Protein AF-A0A8S3IMQ6-F1 (afdb_monomer)

Foldseek 3Di:
DDPPPPPPVLVVLQVLLCPVPPWAWDDWDADPVNQKIWTDTPDQKIFIAGCVQVVVVCVVDPDDPSDNRTNGGPDIDDGDWFWDDWDQAQVLFKIWTATPQRWIWIDGNVVRDTDDTPGNDDRVVVNVVRHDPHHFFHQWDWDRPVRDTDIGGDPVRNPRGDDQVVVVCVVPDDDDDDDDDDD

Nearest PDB structures (foldseek):
  7ay2-assembly2_D  TM=9.056E-01  e=8.670E-15  Homo sapiens
  7ay0-assembly1_A  TM=9.031E-01  e=1.146E-14  Homo sapiens
  7ay0-assembly2_C  TM=9.051E-01  e=1.695E-14  Homo sapiens
  5l8e-assembly2_B  TM=9.290E-01  e=4.898E-14  Homo sapiens
  7ay2-assembly1_A  TM=8.821E-01  e=2.004E-14  Homo sapiens

pLDDT: mean 77.02, std 19.08, range [32.56, 97.56]

Secondary structure (DSSP, 8-state):
-------HHHHHHHHTTSTTS---EEEEEE-TTSSEEEEEESSS-EEEEE-HHHHHHHTT-SS-----S--S-SEEEPPPP-EEEEEE-TTSSEEEEEETT--EEEEETTTTEEEEEEES--HHHHHHHH--S-------EEE-TTSS-EEE--TTTTTS----HHHHHTTS-----------

Structure (mmCIF, N/CA/C/O backbone):
data_AF-A0A8S3IMQ6-F1
#
_entry.id   AF-A0A8S3IMQ6-F1
#
loop_
_atom_site.group_PDB
_atom_site.id
_atom_site.type_symbol
_atom_site.label_atom_id
_atom_site.label_alt_id
_atom_site.label_comp_id
_atom_site.label_asym_id
_atom_site.label_entity_id
_atom_site.label_seq_id
_atom_site.pdbx_PDB_ins_code
_atom_site.Cartn_x
_atom_site.Cartn_y
_atom_site.Cartn_z
_atom_site.occupancy
_atom_site.B_iso_or_equiv
_atom_site.auth_seq_id
_atom_site.auth_comp_id
_atom_site.auth_asym_id
_atom_site.auth_atom_id
_atom_site.pdbx_PDB_model_num
ATOM 1 N N . MET A 1 1 ? 38.918 -11.185 -25.457 1.00 32.88 1 MET A N 1
ATOM 2 C CA . MET A 1 1 ? 38.053 -10.556 -24.440 1.00 32.88 1 MET A CA 1
ATOM 3 C C . MET A 1 1 ? 37.916 -9.093 -24.823 1.00 32.88 1 MET A C 1
ATOM 5 O O . MET A 1 1 ? 38.866 -8.353 -24.636 1.00 32.88 1 MET A O 1
ATOM 9 N N . LYS A 1 2 ? 36.839 -8.713 -25.523 1.00 32.56 2 LYS A N 1
ATOM 10 C CA . LYS A 1 2 ? 36.611 -7.314 -25.914 1.00 32.56 2 LYS A CA 1
ATOM 11 C C . LYS A 1 2 ? 35.702 -6.683 -24.869 1.00 32.56 2 LYS A C 1
ATOM 13 O O . LYS A 1 2 ? 34.515 -6.993 -24.829 1.00 32.56 2 LYS A O 1
ATOM 18 N N . GLU A 1 3 ? 36.287 -5.837 -24.032 1.00 44.09 3 GLU A N 1
ATOM 19 C CA . GLU A 1 3 ? 35.567 -4.811 -23.286 1.00 44.09 3 GLU A CA 1
ATOM 20 C C . GLU A 1 3 ? 34.950 -3.854 -24.311 1.00 44.09 3 GLU A C 1
ATOM 22 O O . GLU A 1 3 ? 35.585 -2.924 -24.799 1.00 44.09 3 GLU A O 1
ATOM 27 N N . ASN A 1 4 ? 33.715 -4.138 -24.720 1.00 37.56 4 ASN A N 1
ATOM 28 C CA . ASN A 1 4 ? 32.921 -3.197 -25.494 1.00 37.56 4 ASN A CA 1
ATOM 29 C C . ASN A 1 4 ? 32.279 -2.232 -24.503 1.00 37.56 4 ASN A C 1
ATOM 31 O O . ASN A 1 4 ? 31.148 -2.430 -24.059 1.00 37.56 4 ASN A O 1
ATOM 35 N N . CYS A 1 5 ? 33.052 -1.208 -24.143 1.00 39.75 5 CYS A N 1
ATOM 36 C CA . CYS A 1 5 ? 32.560 0.011 -23.526 1.00 39.75 5 CYS A CA 1
ATOM 37 C C . CYS A 1 5 ? 31.350 0.500 -24.328 1.00 39.75 5 CYS A C 1
ATOM 39 O O . CYS A 1 5 ? 31.489 0.992 -25.448 1.00 39.75 5 CYS A O 1
ATOM 41 N N . LEU A 1 6 ? 30.152 0.337 -23.769 1.00 44.81 6 LEU A N 1
ATOM 42 C CA . LEU A 1 6 ? 28.967 1.040 -24.239 1.00 44.81 6 LEU A CA 1
ATOM 43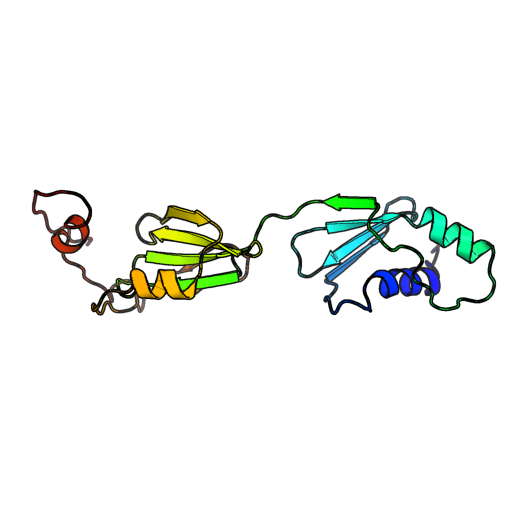 C C . LEU A 1 6 ? 29.291 2.528 -24.140 1.00 44.81 6 LEU A C 1
ATOM 45 O O . LEU A 1 6 ? 29.404 3.074 -23.044 1.00 44.81 6 LEU A O 1
ATOM 49 N N . ASN A 1 7 ? 29.531 3.154 -25.292 1.00 46.91 7 ASN A N 1
ATOM 50 C CA . ASN A 1 7 ? 29.884 4.560 -25.372 1.00 46.91 7 ASN A CA 1
ATOM 51 C C . ASN A 1 7 ? 28.842 5.375 -24.597 1.00 46.91 7 ASN A C 1
ATOM 53 O O . ASN A 1 7 ? 27.650 5.317 -24.913 1.00 46.91 7 ASN A O 1
ATOM 57 N N . LEU A 1 8 ? 29.328 6.134 -23.608 1.00 46.44 8 LEU A N 1
ATOM 58 C CA . LEU A 1 8 ? 28.634 7.140 -22.793 1.00 46.44 8 LEU A CA 1
ATOM 59 C C . LEU A 1 8 ? 27.452 7.860 -23.487 1.00 46.44 8 LEU A C 1
ATOM 61 O O . LEU A 1 8 ? 26.418 8.000 -22.835 1.00 46.44 8 LEU A O 1
ATOM 65 N N . PRO A 1 9 ? 27.505 8.250 -24.781 1.00 51.69 9 PRO A N 1
ATOM 66 C CA . PRO A 1 9 ? 26.341 8.793 -25.491 1.00 51.69 9 PRO A CA 1
ATOM 67 C C . PRO A 1 9 ? 25.089 7.897 -25.457 1.00 51.69 9 PRO A C 1
ATOM 69 O O . PRO A 1 9 ? 23.996 8.405 -25.238 1.00 51.69 9 PRO A O 1
ATOM 72 N N . THR A 1 10 ? 25.216 6.574 -25.578 1.00 51.28 10 THR A N 1
ATOM 73 C CA . THR A 1 10 ? 24.073 5.634 -25.610 1.00 51.28 10 THR A CA 1
ATOM 74 C C . THR A 1 10 ? 23.289 5.625 -24.292 1.00 51.28 10 THR A C 1
ATOM 76 O O . THR A 1 10 ? 22.059 5.562 -24.299 1.00 51.28 10 THR A O 1
ATOM 79 N N . LEU A 1 11 ? 23.989 5.747 -23.154 1.00 51.75 11 LEU A N 1
ATOM 80 C CA . LEU A 1 11 ? 23.360 5.901 -21.838 1.00 51.75 11 LEU A CA 1
ATOM 81 C C . LEU A 1 11 ? 22.722 7.289 -21.672 1.00 51.75 11 LEU A C 1
ATOM 83 O O . LEU A 1 11 ? 21.604 7.390 -21.167 1.00 51.75 11 LEU A O 1
ATOM 87 N N . PHE A 1 12 ? 23.397 8.350 -22.129 1.00 51.84 12 PHE A N 1
ATOM 88 C CA . PHE A 1 12 ? 22.910 9.732 -22.016 1.00 51.84 12 PHE A CA 1
ATOM 89 C C . PHE A 1 12 ? 21.606 9.980 -22.790 1.00 51.84 12 PHE A C 1
ATOM 91 O O . PHE A 1 12 ? 20.726 10.691 -22.310 1.00 51.84 12 PHE A O 1
ATOM 98 N N . ILE A 1 13 ? 21.441 9.351 -23.953 1.00 53.94 13 ILE A N 1
ATOM 99 C CA . ILE A 1 13 ? 20.248 9.502 -24.805 1.00 53.94 13 ILE A CA 1
ATOM 100 C C . ILE A 1 13 ? 19.014 8.882 -24.158 1.00 53.94 13 ILE A C 1
ATOM 102 O O . ILE A 1 13 ? 17.913 9.419 -24.261 1.00 53.94 13 ILE A O 1
ATOM 106 N N . CYS A 1 14 ? 19.194 7.773 -23.443 1.00 49.59 14 CYS A N 1
ATOM 107 C CA . CYS A 1 14 ? 18.084 7.094 -22.794 1.00 49.59 14 CYS A CA 1
ATOM 108 C C . CYS A 1 14 ? 17.661 7.760 -21.480 1.00 49.59 14 CYS A C 1
ATOM 110 O O . CYS A 1 14 ? 16.482 7.749 -21.138 1.00 49.59 14 CYS A O 1
ATOM 112 N N . LEU A 1 15 ? 18.598 8.396 -20.767 1.00 52.50 15 LEU A N 1
ATOM 113 C CA . LEU A 1 15 ? 18.310 9.202 -19.573 1.00 52.50 15 LEU A CA 1
ATOM 114 C C . LEU A 1 15 ? 17.386 10.396 -19.872 1.00 52.50 15 LEU A C 1
ATOM 116 O O . LEU A 1 15 ? 16.658 10.850 -18.986 1.00 52.50 15 LEU A O 1
ATOM 120 N N . ASN A 1 16 ? 17.368 10.870 -21.122 1.00 50.09 16 ASN A N 1
ATOM 121 C CA . ASN A 1 16 ? 16.532 11.991 -21.550 1.00 50.09 16 ASN A CA 1
ATOM 122 C C . ASN A 1 16 ? 15.062 11.618 -21.819 1.00 50.09 16 ASN A C 1
ATOM 124 O O . ASN A 1 16 ? 14.226 12.508 -21.967 1.00 50.09 16 ASN A O 1
ATOM 128 N N . ILE A 1 17 ? 14.716 10.324 -21.829 1.00 52.12 17 ILE A N 1
ATOM 129 C CA . ILE A 1 17 ? 13.352 9.838 -22.100 1.00 52.12 17 ILE A CA 1
ATOM 130 C C . ILE A 1 17 ? 12.335 10.341 -21.057 1.00 52.12 17 ILE A C 1
ATOM 132 O O . ILE A 1 17 ? 11.174 10.563 -21.393 1.00 52.12 17 ILE A O 1
ATOM 136 N N . GLU A 1 18 ? 12.753 10.608 -19.816 1.00 47.97 18 GLU A N 1
ATOM 137 C CA . GLU A 1 18 ? 11.851 11.085 -18.753 1.00 47.97 18 GLU A CA 1
ATOM 138 C C . GLU A 1 18 ? 12.381 12.316 -17.987 1.00 47.97 18 GLU A C 1
ATOM 140 O O . GLU A 1 18 ? 11.751 12.724 -17.022 1.00 47.97 18 GLU A O 1
ATOM 145 N N . GLN A 1 19 ? 13.446 13.015 -18.418 1.00 43.16 19 GLN A N 1
ATOM 146 C CA . GLN A 1 19 ? 13.902 14.238 -17.711 1.00 43.16 19 GLN A CA 1
ATOM 147 C C . GLN A 1 19 ? 12.837 15.356 -17.629 1.00 43.16 19 GLN A C 1
ATOM 149 O O . GLN A 1 19 ? 12.879 16.180 -16.716 1.00 43.16 19 GLN A O 1
ATOM 154 N N . LYS A 1 20 ? 11.819 15.361 -18.505 1.00 47.69 20 LYS A N 1
ATOM 155 C CA . LYS A 1 20 ? 10.657 16.268 -18.377 1.00 47.69 20 LYS A CA 1
ATOM 156 C C . LYS A 1 20 ? 9.669 15.876 -17.267 1.00 47.69 20 LYS A C 1
ATOM 158 O O . LYS A 1 20 ? 8.802 16.673 -16.915 1.00 47.69 20 LYS A O 1
ATOM 163 N N . ARG A 1 21 ? 9.785 14.682 -16.687 1.00 48.31 21 ARG A N 1
ATOM 164 C CA . ARG A 1 21 ? 8.952 14.165 -15.596 1.00 48.31 21 ARG A CA 1
ATOM 165 C C . ARG A 1 21 ? 9.867 13.760 -14.443 1.00 48.31 21 ARG A C 1
ATOM 167 O O . ARG A 1 21 ? 10.487 12.713 -14.472 1.00 48.31 21 ARG A O 1
ATOM 174 N N . LYS A 1 22 ? 9.949 14.606 -13.413 1.00 50.91 22 LYS A N 1
ATOM 175 C CA . LYS A 1 22 ? 10.718 14.392 -12.171 1.00 50.91 22 LYS A CA 1
ATOM 176 C C . LYS A 1 22 ? 10.453 13.008 -11.536 1.00 50.91 22 LYS A C 1
ATOM 178 O O . LYS A 1 22 ? 9.618 12.899 -10.641 1.00 50.91 22 LYS A O 1
ATOM 183 N N . LYS A 1 23 ? 11.136 11.952 -11.975 1.00 58.09 23 LYS A N 1
ATOM 184 C CA . LYS A 1 23 ? 11.059 10.608 -11.389 1.00 58.09 23 LYS A CA 1
ATOM 185 C C . LYS A 1 23 ? 12.464 10.098 -11.121 1.00 58.09 23 LYS A C 1
ATOM 187 O O . LYS A 1 23 ? 13.335 10.176 -11.981 1.00 58.09 23 LYS A O 1
ATOM 192 N N . ASN A 1 24 ? 12.672 9.597 -9.908 1.00 71.75 24 ASN A N 1
ATOM 193 C CA . ASN A 1 24 ? 13.955 9.048 -9.494 1.00 71.75 24 ASN A CA 1
ATOM 194 C C . ASN A 1 24 ? 14.113 7.647 -10.096 1.00 71.75 24 ASN A C 1
ATOM 196 O O . ASN A 1 24 ? 13.245 6.786 -9.923 1.00 71.75 24 ASN A O 1
ATOM 200 N N . TYR A 1 25 ? 15.215 7.433 -10.807 1.00 73.12 25 TYR A N 1
ATOM 201 C CA . TYR A 1 25 ? 15.600 6.125 -11.323 1.00 73.12 25 TYR A CA 1
ATOM 202 C C . TYR A 1 25 ? 16.311 5.337 -10.225 1.00 73.12 25 TYR A C 1
ATOM 204 O O . TYR A 1 25 ? 17.167 5.889 -9.535 1.00 73.12 25 TYR A O 1
ATOM 212 N N . PHE A 1 26 ? 15.981 4.054 -10.079 1.00 79.56 26 PHE A N 1
ATOM 213 C CA . PHE A 1 26 ? 16.709 3.169 -9.167 1.00 79.56 26 PHE A CA 1
ATOM 214 C C . PHE A 1 26 ? 17.765 2.366 -9.901 1.00 79.56 26 PHE A C 1
ATOM 216 O O . PHE A 1 26 ? 18.920 2.324 -9.484 1.00 79.56 26 PHE A O 1
ATOM 223 N N . LYS A 1 27 ? 17.368 1.720 -10.998 1.00 84.44 27 LYS A N 1
ATOM 224 C CA . LYS A 1 27 ? 18.270 0.898 -11.789 1.00 84.44 27 LYS A CA 1
ATOM 225 C C . LYS A 1 27 ? 17.901 0.962 -13.261 1.00 84.44 27 LYS A C 1
ATOM 227 O O . LYS A 1 27 ? 16.730 0.995 -13.634 1.00 84.44 27 LYS A O 1
ATOM 232 N N . VAL A 1 28 ? 18.937 0.953 -14.085 1.00 86.12 28 VAL A N 1
ATOM 233 C CA . VAL A 1 28 ? 18.842 0.839 -15.534 1.00 86.12 28 VAL A CA 1
ATOM 234 C C . VAL A 1 28 ? 19.688 -0.359 -15.946 1.00 86.12 28 VAL A C 1
ATOM 236 O O . VAL A 1 28 ? 20.832 -0.475 -15.514 1.00 86.12 28 VAL A O 1
ATOM 239 N N . GLU A 1 29 ? 19.124 -1.260 -16.742 1.00 87.00 29 GLU A N 1
ATOM 240 C CA . GLU A 1 29 ? 19.777 -2.488 -17.193 1.00 87.00 29 GLU A CA 1
ATOM 241 C C . GLU A 1 29 ? 19.602 -2.634 -18.704 1.00 87.00 29 GLU A C 1
ATOM 243 O O . GLU A 1 29 ? 18.522 -2.398 -19.249 1.00 87.00 29 GLU A O 1
ATOM 248 N N . LEU A 1 30 ? 20.663 -3.034 -19.394 1.00 85.62 30 LEU A N 1
ATOM 249 C CA . LEU A 1 30 ? 20.612 -3.257 -20.828 1.00 85.62 30 LEU A CA 1
ATOM 250 C C . LEU A 1 30 ? 20.227 -4.716 -21.117 1.00 85.62 30 LEU A C 1
ATOM 252 O O . LEU A 1 30 ? 20.718 -5.643 -20.477 1.00 85.62 30 LEU A O 1
ATOM 256 N N . GLY A 1 31 ? 19.340 -4.934 -22.088 1.00 81.94 31 GLY A N 1
ATOM 257 C CA . GLY A 1 31 ? 18.966 -6.274 -22.536 1.00 81.94 31 GLY A CA 1
ATOM 258 C C . GLY A 1 31 ? 20.162 -7.044 -23.108 1.00 81.94 31 GLY A C 1
ATOM 259 O O . GLY A 1 31 ? 21.151 -6.448 -23.534 1.00 81.94 31 GLY A O 1
ATOM 260 N N . LYS A 1 32 ? 20.05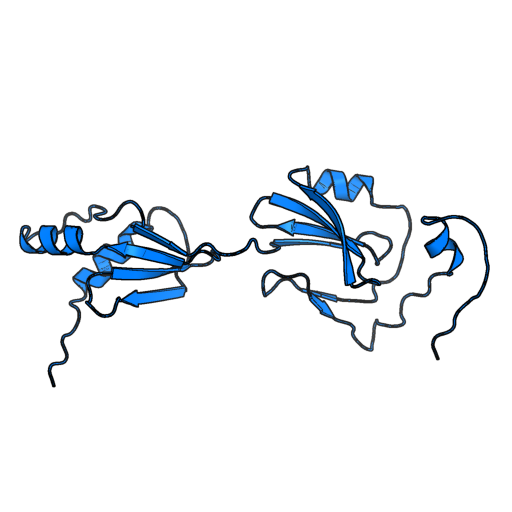4 -8.379 -23.169 1.00 79.38 32 LYS A N 1
ATOM 261 C CA . LYS A 1 32 ? 21.147 -9.286 -23.589 1.00 79.38 32 LYS A CA 1
ATOM 262 C C . LYS A 1 32 ? 21.776 -8.919 -24.939 1.00 79.38 32 LYS A C 1
ATOM 264 O O . LYS A 1 32 ? 22.980 -9.057 -25.109 1.00 79.38 32 LYS A O 1
ATOM 269 N N . GLU A 1 33 ? 20.967 -8.436 -25.877 1.00 80.94 33 GLU A N 1
ATOM 270 C CA . GLU A 1 33 ? 21.401 -8.045 -27.227 1.00 80.94 33 GLU A CA 1
ATOM 271 C C . GLU A 1 33 ? 21.779 -6.563 -27.344 1.00 80.94 33 GLU A C 1
ATOM 273 O O . GLU A 1 33 ? 22.034 -6.074 -28.437 1.00 80.94 33 GLU A O 1
ATOM 278 N N . GLN A 1 34 ? 21.789 -5.821 -26.235 1.00 78.88 34 GLN A N 1
ATOM 279 C CA . GLN A 1 34 ? 22.108 -4.392 -26.190 1.00 78.88 34 GLN A CA 1
ATOM 280 C C . GLN A 1 34 ? 21.159 -3.476 -26.990 1.00 78.88 34 GLN A C 1
ATOM 282 O O . GLN A 1 34 ? 21.454 -2.307 -27.220 1.00 78.88 34 GLN A O 1
ATOM 287 N N . GLN A 1 35 ? 19.986 -3.989 -27.372 1.00 80.62 35 GLN A N 1
ATOM 288 C CA . GLN A 1 35 ? 18.961 -3.271 -28.144 1.00 80.62 35 GLN A CA 1
ATOM 289 C C . GLN A 1 35 ? 17.719 -2.900 -27.328 1.00 80.62 35 GLN A C 1
ATOM 291 O O . GLN A 1 35 ? 16.755 -2.366 -27.873 1.00 80.62 35 GLN A O 1
ATOM 296 N N . GLN A 1 36 ? 17.716 -3.210 -26.035 1.00 85.69 36 GLN A N 1
ATOM 297 C CA . GLN A 1 36 ? 16.610 -2.939 -25.126 1.00 85.69 36 GLN A CA 1
ATOM 298 C C . GLN A 1 36 ? 17.157 -2.316 -23.857 1.00 85.69 36 GLN A C 1
ATOM 300 O O . GLN A 1 36 ? 18.205 -2.737 -23.371 1.00 85.69 36 GLN A O 1
ATOM 305 N N . LEU A 1 37 ? 16.426 -1.363 -23.302 1.00 86.00 37 LEU A N 1
ATOM 306 C CA . LEU A 1 37 ? 16.737 -0.740 -22.033 1.00 86.00 37 LEU A CA 1
ATOM 307 C C . LEU A 1 37 ? 15.608 -0.986 -21.048 1.00 86.00 37 LEU A C 1
ATOM 309 O O . LEU A 1 37 ? 14.483 -0.551 -21.270 1.00 86.00 37 LEU A O 1
ATOM 313 N N . TRP A 1 38 ? 15.932 -1.641 -19.946 1.00 88.19 38 TRP A N 1
ATOM 314 C CA . TRP A 1 38 ? 15.038 -1.863 -18.825 1.00 88.19 38 TRP A CA 1
ATOM 315 C C . TRP A 1 38 ? 15.289 -0.800 -17.766 1.00 88.19 38 TRP A C 1
ATOM 317 O O . TRP A 1 38 ? 16.430 -0.581 -17.363 1.00 88.19 38 TRP A O 1
ATOM 327 N N . VAL A 1 39 ? 14.230 -0.145 -17.299 1.00 88.62 39 VAL A N 1
ATOM 328 C CA . VAL A 1 39 ? 14.326 0.891 -16.266 1.00 88.62 39 VAL A CA 1
ATOM 329 C C . VAL A 1 39 ? 13.355 0.584 -15.141 1.00 88.62 39 VAL A C 1
ATOM 331 O O . VAL A 1 39 ? 12.158 0.381 -15.371 1.00 88.62 39 VAL A O 1
ATOM 334 N N . SER A 1 40 ? 13.875 0.596 -13.917 1.00 88.56 40 SER A N 1
ATOM 335 C CA . SER A 1 40 ? 13.087 0.622 -12.692 1.00 88.56 40 SER A CA 1
ATOM 336 C C . SER A 1 40 ? 13.103 2.021 -12.077 1.00 88.56 40 SER A C 1
ATOM 338 O O . SER A 1 40 ? 14.122 2.722 -12.047 1.00 88.56 40 SER A O 1
ATOM 340 N N . THR A 1 41 ? 11.940 2.442 -11.591 1.00 88.19 41 THR A N 1
ATOM 341 C CA . THR A 1 41 ? 11.719 3.764 -10.989 1.00 88.19 41 THR A CA 1
ATOM 342 C C . THR A 1 41 ? 11.084 3.603 -9.611 1.00 88.19 41 THR A C 1
ATOM 344 O O . THR A 1 41 ? 10.910 2.485 -9.134 1.00 88.19 41 THR A O 1
ATOM 347 N N . THR A 1 42 ? 10.700 4.708 -8.974 1.00 85.62 42 THR A N 1
ATOM 348 C CA . THR A 1 42 ? 9.884 4.695 -7.747 1.00 85.62 42 THR A CA 1
ATOM 349 C C . THR A 1 42 ? 8.481 4.109 -7.922 1.00 85.62 42 THR A C 1
ATOM 351 O O . THR A 1 42 ? 7.810 3.826 -6.928 1.00 85.62 42 THR A O 1
ATOM 354 N N . GLU A 1 43 ? 8.024 3.921 -9.160 1.00 85.44 43 GLU A N 1
ATOM 355 C CA . GLU A 1 43 ? 6.807 3.174 -9.468 1.00 85.44 43 GLU A CA 1
ATOM 356 C C . GLU A 1 43 ? 7.065 1.665 -9.434 1.00 85.44 43 GLU A C 1
ATOM 358 O O . GLU A 1 43 ? 8.162 1.197 -9.725 1.00 85.44 43 GLU A O 1
ATOM 363 N N . SER A 1 44 ? 6.022 0.888 -9.150 1.00 89.00 44 SER A N 1
ATOM 364 C CA . SER A 1 44 ? 6.093 -0.577 -9.175 1.00 89.00 44 SER A CA 1
ATOM 365 C C . SER A 1 44 ? 6.205 -1.153 -10.595 1.00 89.00 44 SER A C 1
ATOM 367 O O . SER A 1 44 ? 6.550 -2.322 -10.756 1.00 89.00 44 SER A O 1
ATOM 369 N N . ASN A 1 45 ? 5.939 -0.344 -11.625 1.00 90.38 45 ASN A N 1
ATOM 370 C CA . ASN A 1 45 ? 6.060 -0.744 -13.022 1.00 90.38 45 ASN A CA 1
ATOM 371 C C . ASN A 1 45 ? 7.523 -0.768 -13.469 1.00 90.38 45 ASN A C 1
ATOM 373 O O . ASN A 1 45 ? 8.256 0.208 -13.289 1.00 90.38 45 ASN A O 1
ATOM 377 N N . ILE A 1 46 ? 7.908 -1.834 -14.167 1.00 91.81 46 ILE A N 1
ATOM 378 C CA . ILE A 1 46 ? 9.189 -1.905 -14.873 1.00 91.81 46 ILE A CA 1
ATOM 379 C C . ILE A 1 46 ? 8.912 -1.677 -16.349 1.00 91.81 46 ILE A C 1
ATOM 381 O O . ILE A 1 46 ? 8.033 -2.303 -16.941 1.00 91.81 46 ILE A O 1
ATOM 385 N N . ARG A 1 47 ? 9.658 -0.762 -16.952 1.00 89.88 47 ARG A N 1
ATOM 386 C CA . ARG A 1 47 ? 9.449 -0.353 -18.337 1.00 89.88 47 ARG A CA 1
ATOM 387 C C . ARG A 1 47 ? 10.645 -0.770 -19.185 1.00 89.88 47 ARG A C 1
ATOM 389 O O . ARG A 1 47 ? 11.779 -0.760 -18.707 1.00 89.88 47 ARG A O 1
ATOM 396 N N . CYS A 1 48 ? 10.375 -1.135 -20.430 1.00 89.56 48 CYS A N 1
ATOM 397 C CA . CYS A 1 48 ? 11.371 -1.510 -21.419 1.00 89.56 48 CYS A CA 1
ATOM 398 C C . CYS A 1 48 ? 11.214 -0.637 -22.662 1.00 89.56 48 CYS A C 1
ATOM 400 O O . CYS A 1 48 ? 10.106 -0.500 -23.182 1.00 89.56 48 CYS A O 1
ATOM 402 N N . TRP A 1 49 ? 12.321 -0.079 -23.141 1.00 88.00 49 TRP A N 1
ATOM 403 C CA . TRP A 1 49 ? 12.389 0.696 -24.375 1.00 88.00 49 TRP A CA 1
ATOM 404 C C . TRP A 1 49 ? 13.329 0.017 -25.360 1.00 88.00 49 TRP A C 1
ATOM 406 O O . TRP A 1 49 ? 14.444 -0.377 -25.020 1.00 88.00 49 TRP A O 1
ATOM 416 N N . SER A 1 50 ? 12.885 -0.085 -26.599 1.00 84.31 50 SER A N 1
ATOM 417 C CA . SER A 1 50 ? 13.659 -0.485 -27.755 1.00 84.31 50 SER A CA 1
ATOM 418 C C . SER A 1 50 ? 14.613 0.639 -28.124 1.00 84.31 50 SER A C 1
ATOM 420 O O . SER A 1 50 ? 14.243 1.809 -28.220 1.00 84.31 50 SER A O 1
ATOM 422 N N . LEU A 1 51 ? 15.863 0.266 -28.363 1.00 79.56 51 LEU A N 1
ATOM 423 C CA . LEU A 1 51 ? 16.911 1.170 -28.816 1.00 79.56 51 LEU A CA 1
ATOM 424 C C . LEU A 1 51 ? 17.142 1.063 -30.325 1.00 79.56 51 LEU A C 1
ATOM 426 O O . LEU A 1 51 ? 18.001 1.761 -30.847 1.00 79.56 51 LEU A O 1
ATOM 430 N N . LYS A 1 52 ? 16.395 0.214 -31.044 1.00 78.75 52 LYS A N 1
ATOM 431 C CA . LYS A 1 52 ? 16.622 -0.057 -32.476 1.00 78.75 52 LYS A CA 1
ATOM 432 C C . LYS A 1 52 ? 16.562 1.214 -33.326 1.00 78.75 52 LYS A C 1
ATOM 434 O O . LYS A 1 52 ? 17.486 1.492 -34.087 1.00 78.75 52 LYS A O 1
ATOM 439 N N . GLU A 1 53 ? 15.502 2.001 -33.161 1.00 74.06 53 GLU A N 1
ATOM 440 C CA . GLU A 1 53 ? 15.308 3.260 -33.892 1.00 74.06 53 GLU A CA 1
ATOM 441 C C . GLU A 1 53 ? 16.297 4.338 -33.451 1.00 74.06 53 GLU A C 1
ATOM 443 O O . GLU A 1 53 ? 16.802 5.100 -34.281 1.00 74.06 53 GLU A O 1
ATOM 448 N N . SER A 1 54 ? 16.624 4.351 -32.156 1.00 72.19 54 SER A N 1
ATOM 449 C CA . SER A 1 54 ? 17.620 5.253 -31.591 1.00 72.19 54 SER A CA 1
ATOM 450 C C . SER A 1 54 ? 18.984 4.999 -32.215 1.00 72.19 54 SER A C 1
ATOM 452 O O . SER A 1 54 ? 19.485 5.852 -32.939 1.00 72.19 54 SER A O 1
ATOM 454 N N . LEU A 1 55 ? 19.517 3.783 -32.094 1.00 71.75 55 LEU A N 1
ATOM 455 C CA . LEU A 1 55 ? 20.802 3.385 -32.671 1.00 71.75 55 LEU A CA 1
ATOM 456 C C . LEU A 1 55 ? 20.873 3.633 -34.188 1.00 71.75 55 LEU A C 1
ATOM 458 O O . LEU A 1 55 ? 21.886 4.131 -34.677 1.00 71.75 55 LEU A O 1
ATOM 462 N N . ALA A 1 56 ? 19.797 3.352 -34.931 1.00 74.19 56 ALA A N 1
ATOM 463 C CA . ALA A 1 56 ? 19.735 3.621 -36.369 1.00 74.19 56 ALA A CA 1
ATOM 464 C C . ALA A 1 56 ? 19.765 5.121 -36.708 1.00 74.19 56 ALA A C 1
ATOM 466 O O . ALA A 1 56 ? 20.267 5.516 -37.760 1.00 74.19 56 ALA A O 1
ATOM 467 N N . THR A 1 57 ? 19.212 5.974 -35.849 1.00 71.38 57 THR A N 1
ATOM 468 C CA . THR A 1 57 ? 19.243 7.432 -36.020 1.00 71.38 57 THR A CA 1
ATOM 469 C C . THR A 1 57 ? 20.625 7.982 -35.687 1.00 71.38 57 THR A C 1
ATOM 471 O O . THR A 1 57 ? 21.189 8.710 -36.497 1.00 71.38 57 THR A O 1
ATOM 474 N N . LEU A 1 58 ? 21.238 7.527 -34.590 1.00 70.38 58 LEU A N 1
ATOM 475 C CA . LEU A 1 58 ? 22.593 7.936 -34.201 1.00 70.38 58 LEU A CA 1
ATOM 476 C C . LEU A 1 58 ? 23.654 7.543 -35.222 1.00 70.38 58 LEU A C 1
ATOM 478 O O . LEU A 1 58 ? 24.604 8.282 -35.445 1.00 70.38 58 LEU A O 1
ATOM 482 N N . ALA A 1 59 ? 23.484 6.392 -35.872 1.00 71.62 59 ALA A N 1
ATOM 483 C CA . ALA A 1 59 ? 24.365 5.972 -36.953 1.00 71.62 59 ALA A CA 1
ATOM 484 C C . ALA A 1 59 ? 24.289 6.899 -38.183 1.00 71.62 59 ALA A C 1
ATOM 486 O O . ALA A 1 59 ? 25.225 6.935 -38.977 1.00 71.62 59 ALA A O 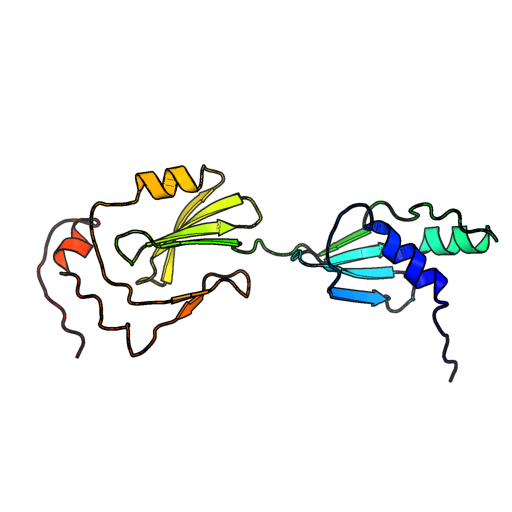1
ATOM 487 N N . ARG A 1 60 ? 23.182 7.637 -38.356 1.00 70.38 60 ARG A N 1
ATOM 488 C CA . ARG A 1 60 ? 22.935 8.527 -39.503 1.00 70.38 60 ARG A CA 1
ATOM 489 C C . ARG A 1 60 ? 23.267 9.992 -39.222 1.00 70.38 60 ARG A C 1
ATOM 491 O O . ARG A 1 60 ? 23.406 10.760 -40.169 1.00 70.38 60 ARG A O 1
ATOM 498 N N . THR A 1 61 ? 23.400 10.387 -37.957 1.00 66.62 61 THR A N 1
ATOM 499 C CA . THR A 1 61 ? 23.591 11.785 -37.552 1.00 66.62 61 THR A CA 1
ATOM 500 C C . THR A 1 61 ? 24.867 11.950 -36.734 1.00 66.62 61 THR A C 1
ATOM 502 O O . THR A 1 61 ? 25.037 11.310 -35.702 1.00 66.62 61 THR A O 1
ATOM 505 N N . THR A 1 62 ? 25.757 12.852 -37.147 1.00 63.59 62 THR A N 1
ATOM 506 C CA . THR A 1 62 ? 26.997 13.166 -36.410 1.00 63.59 62 THR A CA 1
ATOM 507 C C . THR A 1 62 ? 26.792 14.172 -35.275 1.00 63.59 62 THR A C 1
ATOM 509 O O . THR A 1 62 ? 27.698 14.376 -34.469 1.00 63.59 62 THR A O 1
ATOM 512 N N . TYR A 1 63 ? 25.610 14.791 -35.198 1.00 55.59 63 TYR A N 1
ATOM 513 C CA . TYR A 1 63 ? 25.251 15.788 -34.197 1.00 55.59 63 TYR A CA 1
ATOM 514 C C . TYR A 1 63 ? 24.004 15.347 -33.427 1.00 55.59 63 TYR A C 1
ATOM 516 O O . TYR A 1 63 ? 23.003 14.956 -34.027 1.00 55.59 63 TYR A O 1
ATOM 524 N N . TYR A 1 64 ? 24.081 15.406 -32.099 1.00 61.75 64 TYR A N 1
ATOM 525 C CA . TYR A 1 64 ? 22.981 15.088 -31.195 1.00 61.75 64 TYR A CA 1
ATOM 526 C C . TYR A 1 64 ? 22.286 16.384 -30.789 1.00 61.75 64 TYR A C 1
ATOM 528 O O . TYR A 1 64 ? 22.831 17.142 -29.993 1.00 61.75 64 TYR A O 1
ATOM 536 N N . ASP A 1 65 ? 21.072 16.609 -31.284 1.00 62.53 65 ASP A N 1
ATOM 537 C CA . ASP A 1 65 ? 20.268 17.797 -30.946 1.00 62.53 65 ASP A CA 1
ATOM 538 C C . ASP A 1 65 ? 19.466 17.634 -29.634 1.00 62.53 65 ASP A C 1
ATOM 540 O O . ASP A 1 65 ? 18.562 18.395 -29.309 1.00 62.53 65 ASP A O 1
ATOM 544 N N . GLY A 1 66 ? 19.755 16.584 -28.856 1.00 61.03 66 GLY A N 1
ATOM 545 C CA . GLY A 1 66 ? 19.080 16.328 -27.580 1.00 61.03 66 GLY A CA 1
ATOM 546 C C . GLY A 1 66 ? 17.594 15.955 -27.690 1.00 61.03 66 GLY A C 1
ATOM 547 O O . GLY A 1 66 ? 16.919 15.875 -26.662 1.00 61.03 66 GLY A O 1
ATOM 548 N N . GLU A 1 67 ? 17.072 15.700 -28.893 1.00 61.47 67 GLU A N 1
ATOM 549 C CA . GLU A 1 67 ? 15.689 15.259 -29.078 1.00 61.47 67 GLU A CA 1
ATOM 550 C C . GLU A 1 67 ? 15.423 13.894 -28.425 1.00 61.47 67 GLU A C 1
ATOM 552 O O . GLU A 1 67 ? 16.238 12.970 -28.464 1.00 61.47 67 GLU A O 1
ATOM 557 N N . VAL A 1 68 ? 14.241 13.758 -27.814 1.00 60.12 68 VAL A N 1
ATOM 558 C CA . VAL A 1 68 ? 13.801 12.513 -27.172 1.00 60.12 68 VAL A CA 1
ATOM 559 C C . VAL A 1 68 ? 13.460 11.484 -28.246 1.00 60.12 68 VAL A C 1
ATOM 561 O O . VAL A 1 68 ? 12.428 11.593 -28.909 1.00 60.12 68 VAL A O 1
ATOM 564 N N . ILE A 1 69 ? 14.313 10.469 -28.376 1.00 65.56 69 ILE A N 1
ATOM 565 C CA . ILE A 1 69 ? 14.221 9.491 -29.466 1.00 65.56 69 ILE A CA 1
ATOM 566 C C . ILE A 1 69 ? 13.170 8.403 -29.192 1.00 65.56 69 ILE A C 1
ATOM 568 O O . ILE A 1 69 ? 12.537 7.917 -30.122 1.00 65.56 69 ILE A O 1
ATOM 572 N N . CYS A 1 70 ? 12.896 8.077 -27.922 1.00 67.75 70 CYS A N 1
ATOM 573 C CA . CYS A 1 70 ? 11.872 7.093 -27.552 1.00 67.75 70 CYS A CA 1
ATOM 574 C C . CYS A 1 70 ? 10.836 7.729 -26.615 1.00 67.75 70 CYS A C 1
ATOM 576 O O . CYS A 1 70 ? 11.134 8.028 -25.462 1.00 67.75 70 CYS A O 1
ATOM 578 N N . LYS A 1 71 ? 9.608 7.953 -27.100 1.00 70.81 71 LYS A N 1
ATOM 579 C CA . LYS A 1 71 ? 8.556 8.665 -26.339 1.00 70.81 71 LYS A CA 1
ATOM 580 C C . LYS A 1 71 ? 7.721 7.761 -25.429 1.00 70.81 71 LYS A C 1
ATOM 582 O O . LYS A 1 71 ? 7.137 8.247 -24.464 1.00 70.81 71 LYS A O 1
ATOM 587 N N . GLN A 1 72 ? 7.652 6.468 -25.731 1.00 79.69 72 GLN A N 1
ATOM 588 C CA . GLN A 1 72 ? 6.872 5.491 -24.975 1.00 79.69 72 GLN A CA 1
ATOM 589 C C . GLN A 1 72 ? 7.641 4.171 -24.853 1.00 79.69 72 GLN A C 1
ATOM 591 O O . GLN A 1 72 ? 8.439 3.867 -25.739 1.00 79.69 72 GLN A O 1
ATOM 596 N N . PRO A 1 73 ? 7.443 3.415 -23.763 1.00 85.25 73 PRO A N 1
ATOM 597 C CA . PRO A 1 73 ? 8.020 2.084 -23.628 1.00 85.25 73 PRO A CA 1
ATOM 598 C C . PRO A 1 73 ? 7.332 1.097 -24.577 1.00 85.25 73 PRO A C 1
ATOM 600 O O . PRO A 1 73 ? 6.116 1.145 -24.753 1.00 85.25 73 PRO A O 1
ATOM 603 N N . ASP A 1 74 ? 8.104 0.171 -25.136 1.00 87.69 74 ASP A N 1
ATOM 604 C CA . ASP A 1 74 ? 7.596 -0.934 -25.954 1.00 87.69 74 ASP A CA 1
ATOM 605 C C . ASP A 1 74 ? 6.950 -2.019 -25.096 1.00 87.69 74 ASP A C 1
ATOM 607 O O . ASP A 1 74 ? 6.003 -2.681 -25.516 1.00 87.69 74 ASP A O 1
ATOM 611 N N . MET A 1 75 ? 7.465 -2.214 -23.879 1.00 90.00 75 MET A N 1
ATOM 612 C CA . MET A 1 75 ? 6.911 -3.175 -22.933 1.00 90.00 75 MET A CA 1
ATOM 613 C C . MET A 1 75 ? 6.836 -2.576 -21.535 1.00 90.00 75 MET A C 1
ATOM 615 O O . MET A 1 75 ? 7.720 -1.836 -21.098 1.00 90.00 75 MET A O 1
ATOM 619 N N . ILE A 1 76 ? 5.782 -2.940 -20.810 1.00 91.88 76 ILE A N 1
ATOM 620 C CA . ILE A 1 76 ? 5.595 -2.566 -19.412 1.00 91.88 76 ILE A CA 1
ATOM 621 C C . ILE A 1 76 ? 5.233 -3.826 -18.636 1.00 91.88 76 ILE A C 1
ATOM 623 O O . ILE A 1 76 ? 4.195 -4.438 -18.886 1.00 91.88 76 ILE A O 1
ATOM 627 N N . ILE A 1 77 ? 6.076 -4.192 -17.676 1.00 94.62 77 ILE A N 1
ATOM 628 C CA . ILE A 1 77 ? 5.727 -5.161 -16.641 1.00 94.62 77 ILE A CA 1
ATOM 629 C C . ILE A 1 77 ? 4.936 -4.394 -15.585 1.00 94.62 77 ILE A C 1
ATOM 631 O O . ILE A 1 77 ? 5.466 -3.478 -14.951 1.00 94.62 77 ILE A O 1
ATOM 635 N N . GLN A 1 78 ? 3.659 -4.747 -15.445 1.00 93.56 78 GLN A N 1
ATOM 636 C CA . GLN A 1 78 ? 2.750 -4.087 -14.514 1.00 93.56 78 GLN A CA 1
ATOM 637 C C . GLN A 1 78 ? 3.102 -4.463 -13.074 1.00 93.56 78 GLN A C 1
ATOM 639 O O . GLN A 1 78 ? 3.195 -5.641 -12.731 1.00 93.56 78 GLN A O 1
ATOM 644 N N . GLY A 1 79 ? 3.282 -3.449 -12.239 1.00 91.12 79 GLY A N 1
ATOM 645 C CA . GLY A 1 79 ? 3.412 -3.582 -10.802 1.00 91.12 79 GLY A CA 1
ATOM 646 C C . GLY A 1 79 ? 2.057 -3.498 -10.106 1.00 91.12 79 GLY A C 1
ATOM 647 O O . GLY A 1 79 ? 1.118 -2.871 -10.597 1.00 91.12 79 GLY A O 1
ATOM 648 N N . GLY A 1 80 ? 1.961 -4.117 -8.931 1.00 91.31 80 GLY A N 1
ATOM 649 C CA . GLY A 1 80 ? 0.782 -3.996 -8.077 1.00 91.31 80 GLY A CA 1
ATOM 650 C C . GLY A 1 80 ? 0.634 -2.589 -7.479 1.00 91.31 80 GLY A C 1
ATOM 651 O O . GLY A 1 80 ? 1.625 -1.847 -7.387 1.00 91.31 80 GLY A O 1
ATOM 652 N N . PRO A 1 81 ? -0.586 -2.208 -7.059 1.00 92.62 81 PRO A N 1
ATOM 653 C CA . PRO A 1 81 ? -0.795 -0.993 -6.289 1.00 92.62 81 PRO A CA 1
ATOM 654 C C . PRO A 1 81 ? -0.134 -1.122 -4.915 1.00 92.62 81 PRO A C 1
ATOM 656 O O . PRO A 1 81 ? -0.228 -2.156 -4.260 1.00 92.62 81 PRO A O 1
ATOM 659 N N . ALA A 1 82 ? 0.522 -0.052 -4.477 1.00 94.12 82 ALA A N 1
ATOM 660 C CA . ALA A 1 82 ? 1.131 0.024 -3.155 1.00 94.12 82 ALA A CA 1
ATOM 661 C C . ALA A 1 82 ? 0.296 0.941 -2.261 1.00 94.12 82 ALA A C 1
ATOM 663 O O . ALA A 1 82 ? -0.108 2.020 -2.700 1.00 94.12 82 ALA A O 1
ATOM 664 N N . ILE A 1 83 ? 0.088 0.552 -1.005 1.00 95.56 83 ILE A N 1
ATOM 665 C CA . ILE A 1 83 ? -0.527 1.416 0.003 1.00 95.56 83 ILE A CA 1
ATOM 666 C C . ILE A 1 83 ? 0.423 2.586 0.269 1.00 95.56 83 ILE A C 1
ATOM 668 O O . ILE A 1 83 ? 1.608 2.388 0.536 1.00 95.56 83 ILE A O 1
ATOM 672 N N . LYS A 1 84 ? -0.086 3.814 0.137 1.00 94.12 84 LYS A N 1
ATOM 673 C CA . LYS A 1 84 ? 0.699 5.048 0.302 1.00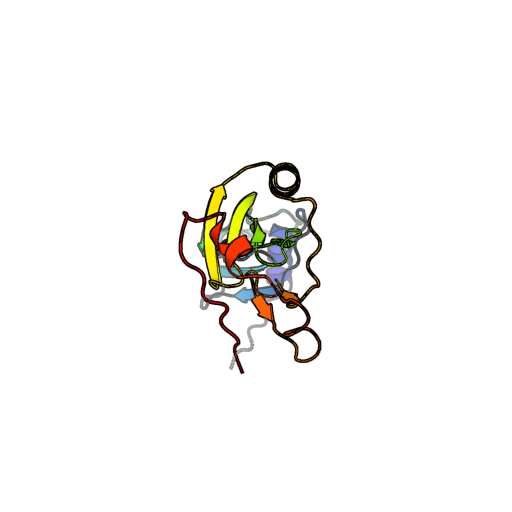 94.12 84 LYS A CA 1
ATOM 674 C C . LYS A 1 84 ? 0.321 5.824 1.554 1.00 94.12 84 LYS A C 1
ATOM 676 O O . LYS A 1 84 ? 1.168 6.523 2.095 1.00 94.12 84 LYS A O 1
ATOM 681 N N . HIS A 1 85 ? -0.924 5.693 2.000 1.00 95.62 85 HIS A N 1
ATOM 682 C CA . HIS A 1 85 ? -1.425 6.369 3.191 1.00 95.62 85 HIS A CA 1
ATOM 683 C C . HIS A 1 85 ? -2.226 5.396 4.046 1.00 95.62 85 HIS A C 1
ATOM 685 O O . HIS A 1 85 ? -2.864 4.478 3.523 1.00 95.62 85 HIS A O 1
ATOM 691 N N . TYR A 1 86 ? -2.200 5.627 5.353 1.00 96.88 86 TYR A N 1
ATOM 692 C CA . TYR A 1 86 ? -3.035 4.938 6.321 1.00 96.88 86 TYR A CA 1
ATOM 693 C C . TYR A 1 86 ? -3.493 5.912 7.408 1.00 96.88 86 TYR A C 1
ATOM 695 O O . TYR A 1 86 ? -2.834 6.919 7.675 1.00 96.88 86 TYR A O 1
ATOM 703 N N . HIS A 1 87 ? -4.618 5.596 8.036 1.00 96.62 87 HIS A N 1
ATOM 704 C CA . HIS A 1 87 ? -5.141 6.291 9.198 1.00 96.62 87 HIS A CA 1
ATOM 705 C C . HIS A 1 87 ? -5.710 5.264 10.172 1.00 96.62 87 HIS A C 1
ATOM 707 O O . HIS A 1 87 ? -6.549 4.442 9.800 1.00 96.62 87 HIS A O 1
ATOM 713 N N . ILE A 1 88 ? -5.243 5.312 11.417 1.00 95.38 88 ILE A N 1
ATOM 714 C CA . ILE A 1 88 ? -5.737 4.457 12.497 1.00 95.38 88 ILE A CA 1
ATOM 715 C C . ILE A 1 88 ? -6.953 5.146 13.114 1.00 95.38 88 ILE A C 1
ATOM 717 O O . ILE A 1 88 ? -6.825 6.265 13.612 1.00 95.38 88 ILE A O 1
ATOM 721 N N . LEU A 1 89 ? -8.112 4.487 13.098 1.00 94.25 89 LEU A N 1
ATOM 722 C CA . LEU A 1 89 ? -9.331 5.025 13.700 1.00 94.25 89 LEU A CA 1
ATOM 723 C C . LEU A 1 89 ? -9.222 5.106 15.234 1.00 94.25 89 LEU A C 1
ATOM 725 O O . LEU A 1 89 ? -8.331 4.531 15.866 1.00 94.25 89 LEU A O 1
ATOM 729 N N . SER A 1 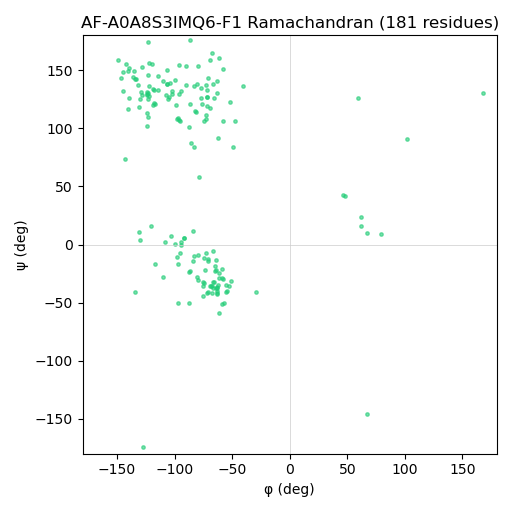90 ? -10.136 5.859 15.849 1.00 91.44 90 SER A N 1
ATOM 730 C CA . SER A 1 90 ? -10.118 6.150 17.289 1.00 91.44 90 SER A CA 1
ATOM 731 C C . SER A 1 90 ? -10.289 4.922 18.190 1.00 91.44 90 SER A C 1
ATOM 733 O O . SER A 1 90 ? -9.838 4.944 19.332 1.00 91.44 90 SER A O 1
ATOM 735 N N . ASP A 1 91 ? -10.865 3.838 17.667 1.00 89.38 91 ASP A N 1
ATOM 736 C CA . ASP A 1 91 ? -10.978 2.548 18.357 1.00 89.38 91 ASP A CA 1
ATOM 737 C C . ASP A 1 91 ? -9.660 1.771 18.463 1.00 89.38 91 ASP A C 1
ATOM 739 O O . ASP A 1 91 ? -9.633 0.722 19.103 1.00 89.38 91 ASP A O 1
ATOM 743 N N . LYS A 1 92 ? -8.588 2.251 17.814 1.00 92.06 92 LYS A N 1
ATOM 744 C CA . LYS A 1 92 ? -7.300 1.553 17.707 1.00 92.06 92 LYS A CA 1
ATOM 745 C C . LYS A 1 92 ? -7.484 0.092 17.295 1.00 92.06 92 LYS A C 1
ATOM 747 O O . LYS A 1 92 ? -6.834 -0.801 17.819 1.00 92.06 92 LYS A O 1
ATOM 752 N N . ARG A 1 93 ? -8.382 -0.171 16.352 1.00 92.31 93 ARG A N 1
ATOM 753 C CA . ARG A 1 93 ? -8.589 -1.506 15.778 1.00 92.31 93 ARG A CA 1
ATOM 754 C C . ARG A 1 93 ? -8.684 -1.444 14.270 1.00 92.31 93 ARG A C 1
ATOM 756 O O . ARG A 1 93 ? -8.157 -2.313 13.582 1.00 92.31 93 ARG A O 1
ATOM 763 N N . HIS A 1 94 ? -9.367 -0.434 13.759 1.00 94.88 94 HIS A N 1
ATOM 764 C CA . HIS A 1 94 ? -9.617 -0.314 12.339 1.00 94.88 94 HIS A CA 1
ATOM 765 C C . HIS A 1 94 ? -8.650 0.669 11.686 1.00 94.88 94 HIS A C 1
ATOM 767 O O . HIS A 1 94 ? -8.325 1.721 12.241 1.00 94.88 94 HIS A O 1
ATOM 773 N N . ILE A 1 95 ? -8.208 0.329 10.477 1.00 96.81 95 ILE A N 1
ATOM 774 C CA . ILE A 1 95 ? -7.321 1.172 9.676 1.00 96.81 95 ILE A CA 1
ATOM 775 C C . ILE A 1 95 ? -7.971 1.437 8.327 1.00 96.81 95 ILE A C 1
ATOM 777 O O . ILE A 1 95 ? -8.361 0.509 7.618 1.00 96.81 95 ILE A O 1
ATOM 781 N N . ILE A 1 96 ? -8.043 2.712 7.955 1.00 97.25 96 ILE A N 1
ATOM 782 C CA . ILE A 1 96 ? -8.385 3.130 6.597 1.00 97.25 96 ILE A CA 1
ATOM 783 C C . ILE A 1 96 ? -7.082 3.351 5.844 1.00 97.25 96 ILE A C 1
ATOM 785 O O . ILE A 1 96 ? -6.167 3.999 6.344 1.00 97.25 96 ILE A O 1
ATOM 789 N N . THR A 1 97 ? -6.985 2.808 4.640 1.00 97.56 97 THR A N 1
ATOM 790 C CA . THR A 1 97 ? -5.796 2.930 3.792 1.00 97.56 97 THR A CA 1
ATOM 791 C C . THR A 1 97 ? -6.151 3.562 2.457 1.00 97.56 97 THR A C 1
ATOM 793 O O . THR A 1 97 ? -7.298 3.477 2.024 1.00 97.56 97 THR A O 1
ATOM 796 N N . LYS A 1 98 ? -5.163 4.173 1.797 1.00 97.25 98 LYS A N 1
ATOM 797 C CA . LYS A 1 98 ? -5.268 4.650 0.415 1.00 97.25 98 LYS A CA 1
ATOM 798 C C . LYS A 1 98 ? -4.077 4.167 -0.404 1.00 97.25 98 LYS A C 1
ATOM 800 O O . LYS A 1 98 ? -2.921 4.417 -0.042 1.00 97.25 98 LYS A O 1
ATOM 805 N N . ASP A 1 99 ? -4.362 3.494 -1.512 1.00 95.50 99 ASP A N 1
ATOM 806 C CA . ASP A 1 99 ? -3.353 2.963 -2.427 1.00 95.50 99 ASP A CA 1
ATOM 807 C C . ASP A 1 99 ? -2.901 3.979 -3.498 1.00 95.50 99 ASP A C 1
ATOM 809 O O . ASP A 1 99 ? -3.412 5.098 -3.608 1.00 95.50 99 ASP A O 1
ATOM 813 N N . SER A 1 100 ? -1.917 3.587 -4.311 1.00 92.88 100 SER A N 1
ATOM 814 C CA . SER A 1 100 ? -1.415 4.377 -5.444 1.00 92.88 100 SER A CA 1
ATOM 815 C C . SER A 1 100 ? -2.436 4.584 -6.569 1.00 92.88 100 SER A C 1
ATOM 817 O O . SER A 1 100 ? -2.269 5.497 -7.374 1.00 92.88 100 SER A O 1
ATOM 819 N N . ASN A 1 101 ? -3.492 3.773 -6.622 1.00 93.44 101 ASN A N 1
ATOM 820 C CA . ASN A 1 101 ? -4.600 3.892 -7.570 1.00 93.44 101 ASN A CA 1
ATOM 821 C C . ASN A 1 101 ? -5.752 4.753 -7.017 1.00 93.44 101 ASN A C 1
ATOM 823 O O . ASN A 1 101 ? -6.780 4.907 -7.681 1.00 93.44 101 ASN A O 1
ATOM 827 N N . SER A 1 102 ? -5.558 5.357 -5.837 1.00 94.69 102 SER A N 1
ATOM 828 C CA . SER A 1 102 ? -6.563 6.113 -5.084 1.00 94.69 102 SER A CA 1
ATOM 829 C C . SER A 1 102 ? -7.773 5.289 -4.643 1.00 94.69 102 SER A C 1
ATOM 831 O O . SER A 1 102 ? -8.830 5.862 -4.392 1.00 94.69 102 SER A O 1
ATOM 833 N N . ASN A 1 103 ? -7.627 3.969 -4.529 1.00 96.00 103 ASN A N 1
ATOM 834 C CA . ASN A 1 103 ? -8.618 3.138 -3.867 1.00 96.00 103 ASN A CA 1
ATOM 835 C C . ASN A 1 103 ? -8.428 3.224 -2.357 1.00 96.00 103 ASN A C 1
ATOM 837 O O . ASN A 1 103 ? -7.303 3.181 -1.848 1.00 96.00 103 ASN A O 1
ATOM 841 N N . VAL A 1 104 ? -9.549 3.324 -1.660 1.00 97.25 104 VAL A N 1
ATOM 842 C CA . VAL A 1 104 ? -9.643 3.348 -0.212 1.00 97.25 104 VAL A CA 1
ATOM 843 C C . VAL A 1 104 ? -10.189 2.005 0.256 1.00 97.25 104 VAL A C 1
ATOM 845 O O . VAL A 1 104 ? -11.103 1.445 -0.349 1.00 97.25 104 VAL A O 1
ATOM 848 N N . ALA A 1 105 ? -9.625 1.470 1.331 1.00 97.00 105 ALA A N 1
ATOM 849 C CA . ALA A 1 105 ? -10.079 0.214 1.914 1.00 97.00 105 ALA A CA 1
ATOM 850 C C . ALA A 1 105 ? -9.944 0.230 3.438 1.00 97.00 105 ALA A C 1
ATOM 852 O O . ALA A 1 105 ? -9.036 0.865 3.986 1.00 97.00 105 ALA A O 1
ATOM 853 N N . LEU A 1 106 ? -10.855 -0.482 4.098 1.00 96.94 106 LEU A N 1
ATOM 854 C CA . LEU A 1 106 ? -10.942 -0.636 5.543 1.00 96.94 106 LEU A CA 1
ATOM 855 C C . LEU A 1 106 ? -10.398 -2.002 5.966 1.00 96.94 106 LEU A C 1
ATOM 857 O O . LEU A 1 106 ? -10.800 -3.036 5.428 1.00 96.94 106 LEU A O 1
ATOM 861 N N . TYR A 1 107 ? -9.539 -2.000 6.976 1.00 96.75 107 TYR A N 1
ATOM 862 C CA . TYR A 1 107 ? -8.891 -3.186 7.525 1.00 96.75 107 TYR A CA 1
ATOM 863 C C . TYR A 1 107 ? -9.175 -3.324 9.020 1.00 96.75 107 TYR A C 1
ATOM 865 O O . TYR A 1 107 ? -9.267 -2.325 9.733 1.00 96.75 107 TYR A O 1
ATOM 873 N N . ASP A 1 108 ? -9.283 -4.568 9.482 1.00 95.06 108 ASP A N 1
ATOM 874 C CA . ASP A 1 108 ? -9.295 -4.947 10.896 1.00 95.06 108 ASP A CA 1
ATOM 875 C C . ASP A 1 108 ? -7.895 -5.418 11.300 1.00 95.06 108 ASP A C 1
ATOM 877 O O . ASP A 1 108 ? -7.391 -6.400 10.744 1.00 95.06 108 ASP A O 1
ATOM 881 N N . VAL A 1 109 ? -7.278 -4.741 12.268 1.00 94.19 109 VAL A N 1
ATOM 882 C CA . VAL A 1 109 ? -5.957 -5.108 12.796 1.00 94.19 109 VAL A CA 1
ATOM 883 C C . VAL A 1 109 ? -6.031 -6.387 13.622 1.00 94.19 109 VAL A C 1
ATOM 885 O O . VAL A 1 109 ? -5.173 -7.250 13.470 1.00 94.19 109 VAL A O 1
ATOM 888 N N . LEU A 1 110 ? -7.076 -6.559 14.441 1.00 90.06 110 LEU A N 1
ATOM 889 C CA . LEU A 1 110 ? -7.207 -7.739 15.305 1.00 90.06 110 LEU A CA 1
ATOM 890 C C . LEU A 1 110 ? -7.423 -9.017 14.495 1.00 90.06 110 LEU A C 1
ATOM 892 O O . LEU A 1 110 ? -6.936 -10.079 14.867 1.00 90.06 110 LEU A O 1
ATOM 896 N N . GLN A 1 111 ? -8.157 -8.920 13.386 1.00 89.94 111 GLN A N 1
ATOM 897 C CA . GLN A 1 111 ? -8.423 -10.062 12.507 1.00 89.94 111 GLN A CA 1
ATOM 898 C C . GLN A 1 111 ? -7.442 -10.166 11.332 1.00 89.94 111 GLN A C 1
ATOM 900 O O . GLN A 1 111 ? -7.588 -11.071 10.513 1.00 89.94 111 GLN A O 1
ATOM 905 N N . ALA A 1 112 ? -6.482 -9.238 11.229 1.00 92.56 112 ALA A N 1
ATOM 906 C CA . ALA A 1 112 ? -5.506 -9.145 10.144 1.00 92.56 112 ALA A CA 1
ATOM 907 C C . ALA A 1 112 ? -6.132 -9.288 8.740 1.00 92.56 112 ALA A C 1
ATOM 909 O O . ALA A 1 112 ? -5.606 -9.990 7.874 1.00 92.56 112 ALA A O 1
ATOM 910 N N . LYS A 1 113 ? -7.286 -8.646 8.508 1.00 94.31 113 LYS A N 1
ATOM 911 C CA . LYS A 1 113 ? -8.054 -8.811 7.264 1.00 94.31 113 LYS A CA 1
ATOM 912 C C . LYS A 1 113 ? -8.634 -7.504 6.740 1.00 94.31 113 LYS A C 1
ATOM 914 O O . LYS A 1 113 ? -8.973 -6.604 7.506 1.00 94.31 113 LYS A O 1
ATOM 919 N N . MET A 1 114 ? -8.819 -7.432 5.424 1.00 95.06 114 MET A N 1
ATOM 920 C CA . MET A 1 114 ? -9.634 -6.387 4.804 1.00 95.06 114 MET A CA 1
ATOM 921 C C . MET A 1 114 ? -11.111 -6.656 5.114 1.00 95.06 114 MET A C 1
ATOM 923 O O . MET A 1 114 ? -11.601 -7.758 4.870 1.00 95.06 114 MET A O 1
ATOM 927 N N . ILE A 1 115 ? -11.810 -5.660 5.653 1.00 95.25 115 ILE A N 1
ATOM 928 C CA . ILE A 1 115 ? -13.253 -5.736 5.913 1.00 95.25 115 ILE A CA 1
ATOM 929 C C . ILE A 1 115 ? -14.028 -5.290 4.677 1.00 95.25 115 ILE A C 1
ATOM 931 O O . ILE A 1 115 ? -14.947 -5.974 4.239 1.00 95.25 115 ILE A O 1
ATOM 935 N N . GLU A 1 116 ? -13.662 -4.134 4.127 1.00 95.19 116 GLU A N 1
ATOM 936 C CA . GLU A 1 116 ? -14.447 -3.458 3.099 1.00 95.19 116 GLU A CA 1
ATOM 937 C C . GLU A 1 116 ? -13.519 -2.761 2.103 1.00 95.19 116 GLU A C 1
ATOM 939 O O . GLU A 1 116 ? -12.599 -2.038 2.491 1.00 95.19 116 GLU A O 1
ATOM 944 N N . ASN A 1 117 ? -13.770 -2.964 0.809 1.00 95.25 117 ASN A N 1
ATOM 945 C CA . ASN A 1 117 ? -13.118 -2.208 -0.253 1.00 95.25 117 ASN A CA 1
ATOM 946 C C . ASN A 1 117 ? -14.054 -1.079 -0.696 1.00 95.25 117 ASN A C 1
ATOM 948 O O . ASN A 1 117 ? -15.069 -1.335 -1.340 1.00 95.25 117 ASN A O 1
ATOM 952 N N . LEU A 1 118 ? -13.706 0.156 -0.341 1.00 94.25 118 LEU A N 1
ATOM 953 C CA . LEU A 1 118 ? -14.520 1.350 -0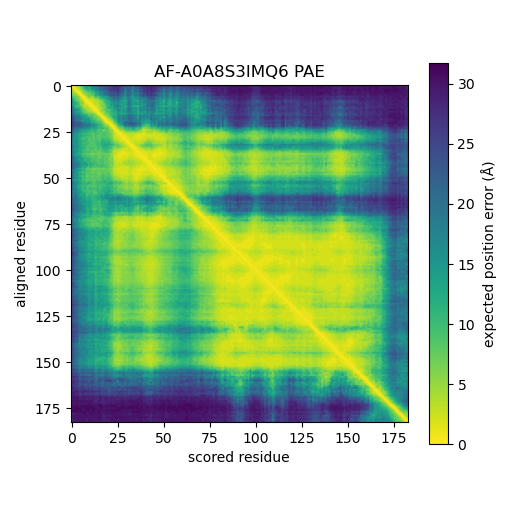.587 1.00 94.25 118 LEU A CA 1
ATOM 954 C C . LEU A 1 118 ? -14.304 1.913 -2.000 1.00 94.25 118 LEU A C 1
ATOM 956 O O . LEU A 1 118 ? -15.098 2.718 -2.485 1.00 94.25 118 LEU A O 1
ATOM 960 N N . GLY A 1 119 ? -13.246 1.478 -2.689 1.00 94.75 119 GLY A N 1
ATOM 961 C CA . GLY A 1 119 ? -12.912 1.953 -4.025 1.00 94.75 119 GLY A CA 1
ATOM 962 C C . GLY A 1 119 ? -12.497 3.425 -4.026 1.00 94.75 119 GLY A C 1
ATOM 963 O O . GLY A 1 119 ? -11.838 3.905 -3.107 1.00 94.75 119 GLY A O 1
ATOM 964 N N . LYS A 1 120 ? -12.832 4.156 -5.091 1.00 94.06 120 LYS A N 1
ATOM 965 C CA . LYS A 1 120 ? -12.428 5.560 -5.259 1.00 94.06 120 LYS A CA 1
ATOM 966 C C . LYS A 1 120 ? -13.416 6.495 -4.563 1.00 94.06 120 LYS A C 1
ATOM 968 O O . LYS A 1 120 ? -14.353 6.979 -5.192 1.00 94.06 120 LYS A O 1
ATOM 973 N N . CYS A 1 121 ? -13.185 6.754 -3.283 1.00 94.25 121 CYS A N 1
ATOM 974 C CA . CYS A 1 121 ? -13.950 7.706 -2.480 1.00 94.25 121 CYS A CA 1
ATOM 975 C C . CYS A 1 121 ? -13.039 8.778 -1.859 1.00 94.25 121 CYS A C 1
ATOM 977 O O . CYS A 1 121 ? -11.809 8.725 -1.980 1.00 94.25 121 CYS A O 1
ATOM 979 N N . ASP A 1 122 ? -13.644 9.769 -1.202 1.00 94.88 122 ASP A N 1
ATOM 980 C CA . ASP A 1 122 ? -12.893 10.758 -0.436 1.00 94.88 122 ASP A CA 1
ATOM 981 C C . ASP A 1 122 ? -12.324 10.112 0.838 1.00 94.88 122 ASP A C 1
ATOM 983 O O . ASP A 1 122 ? -13.052 9.582 1.678 1.00 94.88 122 ASP A O 1
ATOM 987 N N . TYR A 1 123 ? -10.996 10.113 0.946 1.00 94.75 123 TYR A N 1
ATOM 988 C CA . TYR A 1 123 ? -10.265 9.461 2.031 1.00 94.75 123 TYR A CA 1
ATOM 989 C C . TYR A 1 123 ? -10.492 10.144 3.385 1.00 94.75 123 TYR A C 1
ATOM 991 O O . TYR A 1 123 ? -10.693 9.462 4.387 1.00 94.75 123 TYR A O 1
ATOM 999 N N . GLU A 1 124 ? -10.501 11.477 3.415 1.00 95.50 124 GLU A N 1
ATOM 1000 C CA . GLU A 1 124 ? -10.667 12.246 4.653 1.00 95.50 124 GLU A CA 1
ATOM 1001 C C . GLU A 1 124 ? -12.122 12.220 5.125 1.00 95.50 124 GLU A C 1
ATOM 1003 O O . GLU A 1 124 ? -12.406 12.139 6.323 1.00 95.50 124 GLU A O 1
ATOM 1008 N N . GLU A 1 125 ? -13.068 12.230 4.186 1.00 95.06 125 GLU A N 1
ATOM 1009 C CA . GLU A 1 125 ? -14.484 12.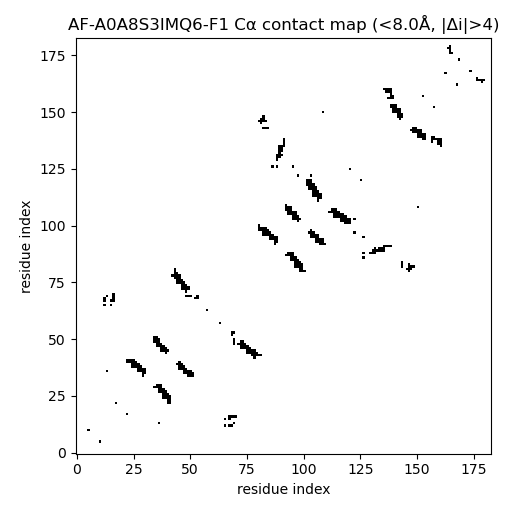120 4.510 1.00 95.06 125 GLU A CA 1
ATOM 1010 C C . GLU A 1 125 ? -14.817 10.769 5.161 1.00 95.06 125 GLU A C 1
ATOM 1012 O O . GLU A 1 125 ? -15.538 10.737 6.161 1.00 95.06 125 GLU A O 1
ATOM 1017 N N . GLU A 1 126 ? -14.269 9.661 4.648 1.00 94.50 126 GLU A N 1
ATOM 1018 C CA . GLU A 1 126 ? -14.472 8.327 5.230 1.00 94.50 126 GLU A CA 1
ATOM 1019 C C . GLU A 1 126 ? -13.836 8.181 6.617 1.00 94.50 126 GLU A C 1
ATOM 1021 O O . GLU A 1 126 ? -14.448 7.588 7.511 1.00 94.50 126 GLU A O 1
ATOM 1026 N N . ILE A 1 127 ? -12.662 8.783 6.842 1.00 94.81 127 ILE A N 1
ATOM 1027 C CA . ILE A 1 127 ? -12.064 8.880 8.182 1.00 94.81 127 ILE A CA 1
ATOM 1028 C C . ILE A 1 127 ? -13.014 9.616 9.124 1.00 94.81 127 ILE A C 1
ATOM 1030 O O . ILE A 1 127 ? -13.348 9.106 10.196 1.00 94.81 127 ILE A O 1
ATOM 1034 N N . ARG A 1 128 ? -13.504 10.792 8.722 1.00 93.62 128 ARG A N 1
ATOM 1035 C CA . ARG A 1 128 ? -14.388 11.616 9.555 1.00 93.62 128 ARG A CA 1
ATOM 1036 C C . ARG A 1 128 ? -15.711 10.916 9.870 1.00 93.62 128 ARG A C 1
ATOM 1038 O O . ARG A 1 128 ? -16.188 11.019 10.995 1.00 93.62 128 ARG A O 1
ATOM 1045 N N . LYS A 1 129 ? -16.305 10.206 8.906 1.00 92.88 129 LYS A N 1
ATOM 1046 C CA . LYS A 1 129 ? -17.553 9.445 9.096 1.00 92.88 129 LYS A CA 1
ATOM 1047 C C . LYS A 1 129 ? -17.404 8.310 10.108 1.00 92.88 129 LYS A C 1
ATOM 1049 O O . LYS A 1 129 ? -18.345 8.031 10.844 1.00 92.88 129 LYS A O 1
ATOM 1054 N N . ARG A 1 130 ? -16.248 7.639 10.118 1.00 90.44 130 ARG A N 1
ATOM 1055 C CA . ARG A 1 130 ? -16.007 6.421 10.912 1.00 90.44 130 ARG A CA 1
ATOM 1056 C C . ARG A 1 130 ? -15.274 6.692 12.227 1.00 90.44 130 ARG A C 1
ATOM 1058 O O . ARG A 1 130 ? -15.220 5.812 13.083 1.00 90.44 130 ARG A O 1
ATOM 1065 N N . THR A 1 131 ? -14.751 7.903 12.416 1.00 88.75 131 THR A N 1
ATOM 1066 C CA . THR A 1 131 ? -14.149 8.335 13.680 1.00 88.75 131 THR A CA 1
ATOM 1067 C C . THR A 1 131 ? -15.230 8.493 14.746 1.00 88.75 131 THR A C 1
ATOM 1069 O O . THR A 1 131 ? -16.126 9.326 14.633 1.00 88.75 131 THR A O 1
ATOM 1072 N N . LYS A 1 132 ? -15.128 7.687 15.804 1.00 86.31 132 LYS A N 1
ATOM 1073 C CA . LYS A 1 132 ? -16.024 7.711 16.967 1.00 86.31 132 LYS A CA 1
ATOM 1074 C C . LYS A 1 132 ? -15.415 8.547 18.096 1.00 86.31 132 LYS A C 1
ATOM 1076 O O . LYS A 1 132 ? -14.192 8.638 18.204 1.00 86.31 132 LYS A O 1
ATOM 1081 N N . THR A 1 133 ? -16.251 9.098 18.974 1.00 85.75 133 THR A N 1
ATOM 1082 C CA . THR A 1 133 ? -15.837 9.848 20.178 1.00 85.75 133 THR A CA 1
ATOM 1083 C C . THR A 1 133 ? -15.421 8.898 21.307 1.00 85.75 133 THR A C 1
ATOM 1085 O O . THR A 1 133 ? -16.011 8.886 22.381 1.00 85.75 133 THR A O 1
ATOM 1088 N N . ILE A 1 134 ? -14.430 8.053 21.041 1.00 85.25 134 ILE A N 1
ATOM 1089 C CA . ILE A 1 134 ? -13.854 7.111 22.005 1.00 85.25 134 ILE A CA 1
ATOM 1090 C C . ILE A 1 134 ? -12.339 7.278 22.019 1.00 85.25 134 ILE A C 1
ATOM 1092 O O . ILE A 1 134 ? -11.750 7.700 21.022 1.00 85.25 134 ILE A O 1
ATOM 1096 N N . PHE A 1 135 ? -11.713 6.965 23.149 1.00 84.94 135 PHE A N 1
ATOM 1097 C CA . PHE A 1 135 ? -10.267 7.032 23.296 1.00 84.94 135 PHE A CA 1
ATOM 1098 C C . PHE A 1 135 ? -9.737 5.677 23.749 1.00 84.94 135 PHE A C 1
ATOM 1100 O O . PHE A 1 135 ? -10.007 5.246 24.868 1.00 84.94 135 PHE A O 1
ATOM 1107 N N . VAL A 1 136 ? -8.977 5.029 22.869 1.00 86.94 136 VAL A N 1
ATOM 1108 C CA . VAL A 1 136 ? -8.237 3.802 23.164 1.00 86.94 136 VAL A CA 1
ATOM 1109 C C . VAL A 1 136 ? -6.737 4.124 23.071 1.00 86.94 136 VAL A C 1
ATOM 1111 O O . VAL A 1 136 ? -6.321 4.794 22.113 1.00 86.94 136 VAL A O 1
ATOM 1114 N N . PRO A 1 137 ? -5.913 3.714 24.054 1.00 87.38 137 PRO A N 1
ATOM 1115 C CA . PRO A 1 137 ? -4.460 3.845 23.976 1.00 87.38 137 PRO A CA 1
ATOM 1116 C C . PRO A 1 137 ? -3.894 3.125 22.750 1.00 87.38 137 PRO A C 1
ATOM 1118 O O . PRO A 1 137 ? -4.463 2.154 22.261 1.00 87.38 137 PRO A O 1
ATOM 1121 N N . ASN A 1 138 ? -2.769 3.594 22.213 1.00 88.38 138 ASN A N 1
ATOM 1122 C CA . ASN A 1 138 ? -2.144 2.866 21.113 1.00 88.38 138 ASN A CA 1
ATOM 1123 C C . ASN A 1 138 ? -1.498 1.572 21.632 1.00 88.38 138 ASN A C 1
ATOM 1125 O O . ASN A 1 138 ? -0.857 1.607 22.675 1.00 88.38 138 ASN A O 1
ATOM 1129 N N . TRP A 1 139 ? -1.655 0.466 20.903 1.00 90.75 139 TRP A N 1
ATOM 1130 C CA . TRP A 1 139 ? -1.083 -0.843 21.262 1.00 90.75 139 TRP A CA 1
ATOM 1131 C C . TRP A 1 139 ? -0.323 -1.513 20.105 1.00 90.75 139 TRP A C 1
ATOM 1133 O O . TRP A 1 139 ? 0.148 -2.642 20.231 1.00 90.75 139 TRP A O 1
ATOM 1143 N N . PHE A 1 140 ? -0.196 -0.823 18.965 1.00 92.25 140 PHE A N 1
ATOM 1144 C CA . PHE A 1 140 ? 0.555 -1.291 17.803 1.00 92.25 140 PHE A CA 1
ATOM 1145 C C . PHE A 1 140 ? 1.156 -0.132 17.003 1.00 92.25 140 PHE A C 1
ATOM 1147 O O . PHE A 1 140 ? 0.685 1.009 17.025 1.00 92.25 140 PHE A O 1
ATOM 1154 N N . CYS A 1 141 ? 2.175 -0.457 16.220 1.00 91.94 141 CYS A N 1
ATOM 1155 C CA . CYS A 1 141 ? 2.782 0.424 15.235 1.00 91.94 141 CYS A CA 1
ATOM 1156 C C . CYS A 1 141 ? 2.391 -0.023 13.821 1.00 91.94 141 CYS A C 1
ATOM 1158 O O . CYS A 1 141 ? 2.174 -1.208 13.566 1.00 91.94 141 CYS A O 1
ATOM 1160 N N . VAL A 1 142 ? 2.311 0.930 12.891 1.00 94.38 142 VAL A N 1
ATOM 1161 C CA . VAL A 1 142 ? 1.987 0.669 11.481 1.00 94.38 142 VAL A CA 1
ATOM 1162 C C . VAL A 1 142 ? 3.113 1.181 10.600 1.00 94.38 142 VAL A C 1
ATOM 1164 O O . VAL A 1 142 ? 3.592 2.296 10.796 1.00 94.38 142 VAL A O 1
ATOM 1167 N N . ASP A 1 143 ? 3.499 0.390 9.604 1.00 94.31 143 ASP A N 1
ATOM 1168 C CA . ASP A 1 143 ? 4.526 0.744 8.630 1.00 94.31 143 ASP A CA 1
ATOM 1169 C C . ASP A 1 143 ? 4.090 0.401 7.194 1.00 94.31 143 ASP A C 1
ATOM 1171 O O . ASP A 1 143 ? 3.432 -0.615 6.952 1.00 94.31 143 ASP A O 1
ATOM 1175 N N . LEU A 1 144 ? 4.460 1.268 6.241 1.00 94.44 144 LEU A N 1
ATOM 1176 C CA . LEU A 1 144 ? 4.168 1.129 4.806 1.00 94.44 144 LEU A CA 1
ATOM 1177 C C . LEU A 1 144 ? 5.433 1.069 3.928 1.00 94.44 144 LEU A C 1
ATOM 1179 O O . LEU A 1 144 ? 5.340 1.274 2.715 1.00 94.44 144 LEU A O 1
ATOM 1183 N N . LYS A 1 145 ? 6.629 0.817 4.484 1.00 88.94 145 LYS A N 1
ATOM 1184 C CA . LYS A 1 145 ? 7.909 0.913 3.741 1.00 88.94 145 LYS A CA 1
ATOM 1185 C C . LYS A 1 145 ? 7.939 0.056 2.478 1.00 88.94 145 LYS A C 1
ATOM 1187 O O . LYS A 1 145 ? 8.513 0.455 1.470 1.00 88.94 145 LYS A O 1
ATOM 1192 N N . VAL A 1 146 ? 7.295 -1.104 2.529 1.00 86.50 146 VAL A N 1
ATOM 1193 C CA . VAL A 1 146 ? 7.218 -2.081 1.432 1.00 86.50 146 VAL A CA 1
ATOM 1194 C C . VAL A 1 146 ? 5.964 -1.930 0.559 1.00 86.50 146 VAL A C 1
ATOM 1196 O O . VAL A 1 146 ? 5.772 -2.694 -0.381 1.00 86.50 146 VAL A O 1
ATOM 1199 N N . GLY A 1 147 ? 5.104 -0.942 0.831 1.00 89.75 147 GLY A N 1
ATOM 1200 C CA . GLY A 1 147 ? 3.850 -0.734 0.097 1.00 89.75 147 GLY A CA 1
ATOM 1201 C C . GLY A 1 147 ? 2.706 -1.667 0.505 1.00 89.75 147 GLY A C 1
ATOM 1202 O O . GLY A 1 147 ? 1.668 -1.669 -0.155 1.00 89.75 147 GLY A O 1
ATOM 1203 N N . ILE A 1 148 ? 2.882 -2.424 1.588 1.00 92.00 148 ILE A N 1
ATOM 1204 C CA . ILE A 1 148 ? 1.856 -3.247 2.237 1.00 92.00 148 ILE A CA 1
ATOM 1205 C C . ILE A 1 148 ? 1.655 -2.783 3.682 1.00 92.00 148 ILE A C 1
ATOM 1207 O O . ILE A 1 148 ? 2.560 -2.194 4.274 1.00 92.00 148 ILE A O 1
ATOM 1211 N N . LEU A 1 149 ? 0.474 -3.050 4.239 1.00 94.25 149 LEU A N 1
ATOM 1212 C CA . LEU A 1 149 ? 0.138 -2.698 5.615 1.00 94.25 149 LEU A CA 1
ATOM 1213 C C . LEU A 1 149 ? 0.856 -3.649 6.580 1.00 94.25 149 LEU A C 1
ATOM 1215 O O . LEU A 1 149 ? 0.473 -4.810 6.698 1.00 94.25 149 LEU A O 1
ATOM 1219 N N . THR A 1 150 ? 1.897 -3.156 7.248 1.00 94.56 150 THR A N 1
ATOM 1220 C CA . THR A 1 150 ? 2.662 -3.927 8.236 1.00 94.56 150 THR A CA 1
ATOM 1221 C C . THR A 1 150 ? 2.285 -3.468 9.634 1.00 94.56 150 THR A C 1
A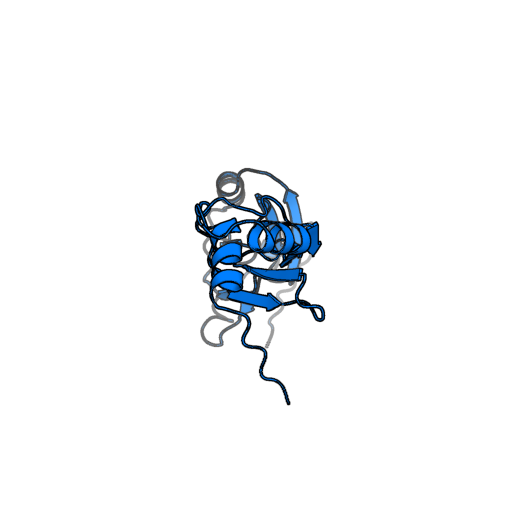TOM 1223 O O . THR A 1 150 ? 2.352 -2.273 9.918 1.00 94.56 150 THR A O 1
ATOM 1226 N N . ILE A 1 151 ? 1.894 -4.408 10.494 1.00 94.00 151 ILE A N 1
ATOM 1227 C CA . ILE A 1 151 ? 1.574 -4.150 11.900 1.00 94.00 151 ILE A CA 1
ATOM 1228 C C . ILE A 1 151 ? 2.691 -4.730 12.764 1.00 94.00 151 ILE A C 1
ATOM 1230 O O . ILE A 1 151 ? 3.038 -5.901 12.614 1.00 94.00 151 ILE A O 1
ATOM 1234 N N . THR A 1 152 ? 3.226 -3.918 13.670 1.00 92.50 152 THR A N 1
ATOM 1235 C CA . THR A 1 152 ? 4.263 -4.320 14.625 1.00 92.50 152 THR A CA 1
ATOM 1236 C C . THR A 1 152 ? 3.724 -4.176 16.041 1.00 92.50 152 THR A C 1
ATOM 1238 O O . THR A 1 152 ? 3.135 -3.149 16.376 1.00 92.50 152 THR A O 1
ATOM 1241 N N . LEU A 1 153 ? 3.935 -5.200 16.865 1.00 90.88 153 LEU A N 1
ATOM 1242 C CA . LEU A 1 153 ? 3.595 -5.192 18.285 1.00 90.88 153 LEU A CA 1
ATOM 1243 C C . LEU A 1 153 ? 4.887 -5.060 19.090 1.00 90.88 153 LEU A C 1
ATOM 1245 O O . LEU A 1 153 ? 5.811 -5.851 18.901 1.00 90.88 153 LEU A O 1
ATOM 1249 N N . GLU A 1 154 ? 4.949 -4.056 19.958 1.00 87.12 154 GLU A N 1
ATOM 1250 C CA . GLU A 1 154 ? 6.100 -3.787 20.822 1.00 87.12 154 GLU A CA 1
ATOM 1251 C C . GLU A 1 154 ? 5.736 -4.093 22.277 1.00 87.12 154 GLU A C 1
ATOM 1253 O O . GLU A 1 154 ? 4.621 -3.809 22.716 1.00 87.12 154 GLU A O 1
ATOM 1258 N N . GLU A 1 155 ? 6.672 -4.672 23.036 1.00 81.94 155 GLU A N 1
ATOM 1259 C CA . GLU A 1 155 ? 6.431 -5.124 24.418 1.00 81.94 155 GLU A CA 1
ATOM 1260 C C . GLU A 1 155 ? 5.952 -4.003 25.352 1.00 81.94 155 GLU A C 1
ATOM 1262 O O . GLU A 1 155 ? 5.193 -4.267 26.282 1.00 81.94 155 GLU A O 1
ATOM 1267 N N . SER A 1 156 ? 6.358 -2.755 25.100 1.00 80.00 156 SER A N 1
ATOM 1268 C CA . SER A 1 156 ? 5.953 -1.592 25.896 1.00 80.00 156 SER A CA 1
ATOM 1269 C 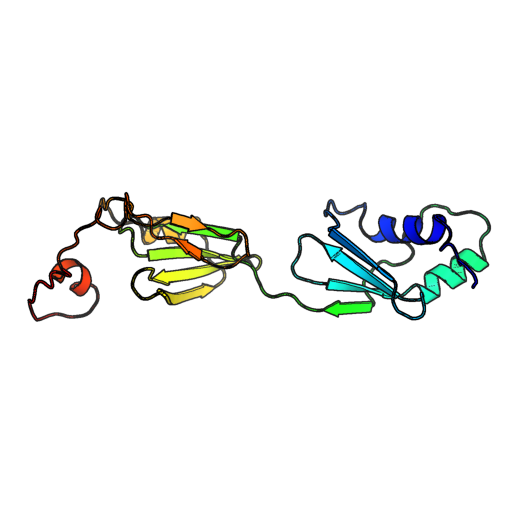C . SER A 1 156 ? 4.466 -1.259 25.775 1.00 80.00 156 SER A C 1
ATOM 1271 O O . SER A 1 156 ? 3.871 -0.799 26.749 1.00 80.00 156 SER A O 1
ATOM 1273 N N . ASP A 1 157 ? 3.868 -1.512 24.608 1.00 75.88 157 ASP A N 1
ATOM 1274 C CA . ASP A 1 157 ? 2.550 -0.978 24.248 1.00 75.88 157 ASP A CA 1
ATOM 1275 C C . ASP A 1 157 ? 1.498 -2.075 24.034 1.00 75.88 157 ASP A C 1
ATOM 1277 O O . ASP A 1 157 ? 0.299 -1.799 24.081 1.00 75.88 157 ASP A O 1
ATOM 1281 N N . ILE A 1 158 ? 1.909 -3.333 23.844 1.00 73.50 158 ILE A N 1
ATOM 1282 C CA . ILE A 1 158 ? 1.010 -4.438 23.470 1.00 73.50 158 ILE A CA 1
ATOM 1283 C C . ILE A 1 158 ? -0.128 -4.677 24.480 1.00 73.50 158 ILE A C 1
ATOM 1285 O O . ILE A 1 158 ? -1.217 -5.094 24.093 1.00 73.50 158 ILE A O 1
ATOM 1289 N N . PHE A 1 159 ? 0.088 -4.356 25.761 1.00 74.50 159 PHE A N 1
ATOM 1290 C CA . PHE A 1 159 ? -0.907 -4.498 26.834 1.00 74.50 159 PHE A CA 1
ATOM 1291 C C . PHE A 1 159 ? -1.561 -3.173 27.254 1.00 74.50 159 PHE A C 1
ATOM 1293 O O . PHE A 1 159 ? -2.311 -3.134 28.228 1.00 74.50 159 PHE A O 1
ATOM 1300 N N . ALA A 1 160 ? -1.301 -2.075 26.539 1.00 70.44 160 ALA A N 1
ATOM 1301 C CA . ALA A 1 160 ? -1.816 -0.754 26.897 1.00 70.44 160 ALA A CA 1
ATOM 1302 C C . ALA A 1 160 ? -3.331 -0.602 26.663 1.00 70.44 160 ALA A C 1
ATOM 1304 O O . ALA A 1 160 ? -3.930 0.367 27.129 1.00 70.44 160 ALA A O 1
ATOM 1305 N N . SER A 1 161 ? -3.960 -1.538 25.943 1.00 68.06 161 SER A N 1
ATOM 1306 C CA . SER A 1 161 ? -5.385 -1.493 25.605 1.00 68.06 161 SER A CA 1
ATOM 1307 C C . SER A 1 161 ? -6.153 -2.663 26.202 1.00 68.06 161 SER A C 1
ATOM 1309 O O . SER A 1 161 ? -5.897 -3.818 25.877 1.00 68.06 161 SER A O 1
ATOM 1311 N N . TRP A 1 162 ? -7.156 -2.346 27.021 1.00 66.81 162 TRP A N 1
ATOM 1312 C CA . TRP A 1 162 ? -8.155 -3.300 27.492 1.00 66.81 162 TRP A CA 1
ATOM 1313 C C . TRP A 1 162 ? -9.521 -2.845 26.982 1.00 66.81 162 TRP A C 1
ATOM 1315 O O . TRP A 1 162 ? -9.934 -1.715 27.239 1.00 66.81 162 TRP A O 1
ATOM 1325 N N . ILE A 1 163 ? -10.206 -3.698 26.221 1.00 62.72 163 ILE A N 1
ATOM 1326 C CA . ILE A 1 163 ? -11.549 -3.415 25.704 1.00 62.72 163 ILE A CA 1
ATOM 1327 C C . ILE A 1 163 ? -12.472 -4.523 26.192 1.00 62.72 163 ILE A C 1
ATOM 1329 O O . ILE A 1 163 ? -12.190 -5.707 26.005 1.00 62.72 163 ILE A O 1
ATOM 1333 N N . ALA A 1 164 ? -13.591 -4.144 26.807 1.00 59.50 164 ALA A N 1
ATOM 1334 C CA . ALA A 1 164 ? -14.598 -5.108 27.218 1.00 59.50 164 ALA A CA 1
ATOM 1335 C C . ALA A 1 164 ? -15.180 -5.821 25.983 1.00 59.50 164 ALA A C 1
ATOM 1337 O O . ALA A 1 164 ? -15.630 -5.178 25.035 1.00 59.50 164 ALA A O 1
ATOM 1338 N N . VAL A 1 165 ? -15.236 -7.158 26.022 1.00 57.03 165 VAL A N 1
ATOM 1339 C CA . VAL A 1 165 ? -15.747 -8.021 24.931 1.00 57.03 165 VAL A CA 1
ATOM 1340 C C . VAL A 1 165 ? -17.139 -7.590 24.443 1.00 57.03 165 VAL A C 1
ATOM 1342 O O . VAL A 1 165 ? -17.449 -7.691 23.258 1.00 57.03 165 VAL A O 1
ATOM 1345 N N . LYS A 1 166 ? -17.959 -7.027 25.335 1.00 54.81 166 LYS A N 1
ATOM 1346 C CA . LYS A 1 166 ? -19.295 -6.518 25.013 1.00 54.81 166 LYS A CA 1
ATOM 1347 C C . LYS A 1 166 ? -19.276 -5.347 24.019 1.00 54.81 166 LYS A C 1
ATOM 1349 O O . LYS A 1 166 ? -20.050 -5.350 23.070 1.00 54.81 166 LYS A O 1
ATOM 1354 N N . GLU A 1 167 ? -18.345 -4.406 24.158 1.00 55.19 167 GLU A N 1
ATOM 1355 C CA . GLU A 1 167 ? -18.237 -3.252 23.249 1.00 55.19 167 GLU A CA 1
ATOM 1356 C C . GLU A 1 167 ? -17.662 -3.636 21.873 1.00 55.19 167 GLU A C 1
ATOM 1358 O O . GLU A 1 167 ? -17.907 -2.966 20.867 1.00 55.19 167 GLU A O 1
ATOM 1363 N N . LEU A 1 168 ? -16.941 -4.761 21.804 1.00 56.41 168 LEU A N 1
ATOM 1364 C CA . LEU A 1 168 ? -16.488 -5.377 20.553 1.00 56.41 168 LEU A CA 1
ATOM 1365 C C . LEU A 1 168 ? -17.644 -6.085 19.820 1.00 56.41 168 LEU A C 1
ATOM 1367 O O . LEU A 1 168 ? -17.663 -6.098 18.586 1.00 56.41 168 LEU A O 1
ATOM 1371 N N . ALA A 1 169 ? -18.595 -6.649 20.573 1.00 48.59 169 ALA A N 1
ATOM 1372 C CA . ALA A 1 169 ? -19.734 -7.420 20.073 1.00 48.59 169 ALA A CA 1
ATOM 1373 C C . ALA A 1 169 ? -20.960 -6.569 19.706 1.00 48.59 169 ALA A C 1
ATOM 1375 O O . ALA A 1 169 ? -21.732 -6.976 18.845 1.00 48.59 169 ALA A O 1
ATOM 1376 N N . ASP A 1 170 ? -21.120 -5.360 20.252 1.00 45.31 170 ASP A N 1
ATOM 1377 C CA . ASP A 1 170 ? -22.257 -4.484 19.917 1.00 45.31 170 ASP A CA 1
ATOM 1378 C C . ASP A 1 170 ? -22.241 -3.976 18.451 1.00 45.31 170 ASP A C 1
ATOM 1380 O O . ASP A 1 170 ? -23.221 -3.400 17.981 1.00 45.31 170 ASP A O 1
ATOM 1384 N N . ASN A 1 171 ? -21.180 -4.262 17.678 1.00 49.53 171 ASN A N 1
ATOM 1385 C CA . ASN A 1 171 ? -21.163 -4.103 16.212 1.00 49.53 171 ASN A CA 1
ATOM 1386 C C . ASN A 1 171 ? -21.486 -5.404 15.436 1.00 49.53 171 ASN A C 1
ATOM 1388 O O . ASN A 1 171 ? -21.616 -5.358 14.218 1.00 49.53 171 ASN A O 1
ATOM 1392 N N . ASN A 1 172 ? -21.605 -6.553 16.110 1.00 45.50 172 ASN A N 1
ATOM 1393 C CA . ASN A 1 172 ? -21.898 -7.872 15.541 1.00 45.50 172 ASN A CA 1
ATOM 1394 C C . ASN A 1 172 ? -22.804 -8.682 16.488 1.00 45.50 172 ASN A C 1
ATOM 1396 O O . ASN A 1 172 ? -22.366 -9.656 17.083 1.00 45.50 172 ASN A O 1
ATOM 1400 N N . THR A 1 173 ? -24.084 -8.313 16.549 1.00 39.91 173 THR A N 1
ATOM 1401 C CA . THR A 1 173 ? -25.210 -9.121 17.068 1.00 39.91 173 THR A CA 1
ATOM 1402 C C . THR A 1 173 ? -25.153 -9.600 18.531 1.00 39.91 173 THR A C 1
ATOM 1404 O O . THR A 1 173 ? -24.254 -10.295 18.984 1.00 39.91 173 THR A O 1
ATOM 1407 N N . ALA A 1 174 ? -26.232 -9.274 19.244 1.00 45.41 174 ALA A N 1
ATOM 1408 C CA . ALA A 1 174 ? -26.531 -9.596 20.633 1.00 45.41 174 ALA A CA 1
ATOM 1409 C C . ALA A 1 174 ? -26.174 -11.018 21.120 1.00 45.41 174 ALA A C 1
ATOM 1411 O O . ALA A 1 174 ? -26.582 -12.014 20.528 1.00 45.41 174 ALA A O 1
ATOM 1412 N N . GLY A 1 175 ? -25.588 -11.063 22.323 1.00 45.12 175 GLY A N 1
ATOM 1413 C CA . GLY A 1 175 ? -25.790 -12.139 23.297 1.00 45.12 175 GLY A CA 1
ATOM 1414 C C . GLY A 1 175 ? -24.679 -13.182 23.388 1.00 45.12 175 GLY A C 1
ATOM 1415 O O . GLY A 1 175 ? -24.746 -14.212 22.730 1.00 45.12 175 GLY A O 1
ATOM 1416 N N . ASN A 1 176 ? -23.703 -12.953 24.273 1.00 40.47 176 ASN A N 1
ATOM 1417 C CA . ASN A 1 176 ? -23.428 -13.781 25.461 1.00 40.47 176 ASN A CA 1
ATOM 1418 C C . ASN A 1 176 ? -22.068 -13.398 26.068 1.00 40.47 176 ASN A C 1
ATOM 1420 O O . ASN A 1 176 ? -21.066 -13.261 25.372 1.00 40.47 176 ASN A O 1
ATOM 1424 N N . ASN A 1 177 ? -22.076 -13.162 27.381 1.00 47.28 177 ASN A N 1
ATOM 1425 C CA . ASN A 1 177 ? -20.958 -12.625 28.150 1.00 47.28 177 ASN A CA 1
ATOM 1426 C C . ASN A 1 177 ? -19.963 -13.725 28.530 1.00 47.28 177 ASN A C 1
ATOM 1428 O O . ASN A 1 177 ? -20.290 -14.531 29.395 1.00 47.28 177 ASN A O 1
ATOM 1432 N N . GLU A 1 178 ? -18.736 -13.659 28.016 1.00 44.34 178 GLU A N 1
ATOM 1433 C CA . GLU A 1 178 ? -17.559 -14.235 28.674 1.00 44.34 178 GLU A CA 1
ATOM 1434 C C . GLU A 1 178 ? -16.375 -13.272 28.497 1.00 44.34 178 GLU A C 1
ATOM 1436 O O . GLU A 1 178 ? -15.955 -12.949 27.386 1.00 44.34 178 GLU A O 1
ATOM 1441 N N . THR A 1 179 ? -15.877 -12.740 29.613 1.00 43.19 179 THR A N 1
ATOM 1442 C CA . THR A 1 179 ? -14.613 -12.003 29.684 1.00 43.19 179 THR A CA 1
ATOM 1443 C C . THR A 1 179 ? -13.476 -13.006 29.545 1.00 43.19 179 THR A C 1
ATOM 1445 O O . THR A 1 179 ? -13.281 -13.830 30.437 1.00 43.19 179 THR A O 1
ATOM 1448 N N . VAL A 1 180 ? -12.748 -12.957 28.429 1.00 44.91 180 VAL A N 1
ATOM 1449 C CA . VAL A 1 180 ? -11.571 -13.806 28.214 1.00 44.91 180 VAL A CA 1
ATOM 1450 C C . VAL A 1 180 ? -10.325 -13.017 28.598 1.00 44.91 180 VAL A C 1
ATOM 1452 O O . VAL A 1 180 ? -9.914 -12.112 27.875 1.00 44.91 180 VAL A O 1
ATOM 1455 N N . ASP A 1 181 ? -9.733 -13.383 29.733 1.00 39.50 181 ASP A N 1
ATOM 1456 C CA . ASP A 1 181 ? -8.359 -13.022 30.077 1.00 39.50 181 ASP A CA 1
ATOM 1457 C C . ASP A 1 181 ? -7.402 -13.913 29.277 1.00 39.50 181 ASP A C 1
ATOM 1459 O O . ASP A 1 181 ? -7.419 -15.140 29.412 1.00 39.50 181 ASP A O 1
ATOM 1463 N N . LEU A 1 182 ? -6.540 -13.306 28.461 1.00 43.78 182 LEU A N 1
ATOM 1464 C CA . LEU A 1 182 ? -5.353 -13.981 27.942 1.00 43.78 182 LEU A CA 1
ATOM 1465 C C . LEU A 1 182 ? -4.229 -13.786 28.967 1.00 43.78 182 LEU A C 1
ATOM 1467 O O . LEU A 1 182 ? -3.660 -12.701 29.068 1.00 43.78 182 LEU A O 1
ATOM 1471 N N . LYS A 1 183 ? -3.997 -14.832 29.768 1.00 36.88 183 LYS A N 1
ATOM 1472 C CA . LYS A 1 183 ? -2.809 -14.988 30.621 1.00 36.88 183 LYS A CA 1
ATOM 1473 C C . LYS A 1 183 ? -1.537 -15.129 29.797 1.00 36.88 183 LYS A C 1
ATOM 1475 O O . LYS A 1 183 ? -1.611 -15.782 28.733 1.00 36.88 183 LYS A O 1
#

Solvent-accessible surface area (backbone atoms only — not comparable to full-atom values): 11398 Å² total; per-residue (Å²): 137,82,86,76,74,77,57,66,66,67,60,55,56,60,60,48,52,46,68,92,50,97,68,63,72,76,50,76,47,70,37,96,82,71,44,32,41,37,40,38,43,86,55,65,43,37,37,27,33,67,36,61,69,46,54,59,48,56,76,73,42,99,70,84,86,79,70,65,74,53,90,66,63,78,43,71,50,84,42,74,78,32,42,75,46,74,46,75,38,36,76,61,41,41,33,43,35,29,32,72,81,49,35,29,36,34,30,34,61,88,75,72,38,78,75,45,80,67,37,81,58,65,68,68,59,53,49,61,74,69,48,56,102,54,88,50,55,70,36,66,47,80,48,47,93,84,27,48,92,40,79,45,76,45,89,90,29,53,77,56,56,87,75,62,61,65,75,68,32,75,82,60,70,89,88,83,93,70,88,81,81,87,127

Organism: NCBI:txid392030

Radius of gyration: 25.78 Å; Cα contacts (8 Å, |Δi|>4): 265; chains: 1; bounding box: 65×33×70 Å

InterPro domains:
  IPR051246 WD repeat-containing protein 48 [PTHR19862] (71-174)

Sequence (183 aa):
MKENCLNLPTLFICLNIEQKRKKNYFKVELGKEQQQLWVSTTESNIRCWSLKESLATLARTTYYDGEVICKQPDMIIQGGPAIKHYHILSDKRHIITKDSNSNVALYDVLQAKMIENLGKCDYEEEIRKRTKTIFVPNWFCVDLKVGILTITLEESDIFASWIAVKELADNNTAGNNETVDLK

Mean predicted aligned error: 12.51 Å